Protein AF-A0A3M1LHA4-F1 (afdb_monomer_lite)

Structure (mmCIF, N/CA/C/O backbone):
data_AF-A0A3M1LHA4-F1
#
_entry.id   AF-A0A3M1LHA4-F1
#
loop_
_atom_site.group_PDB
_atom_site.id
_atom_site.type_symbol
_atom_site.label_atom_id
_atom_site.label_alt_id
_atom_site.label_comp_id
_atom_site.label_asym_id
_atom_site.label_entity_id
_atom_site.label_seq_id
_atom_site.pdbx_PDB_ins_code
_atom_site.Cartn_x
_atom_site.Cartn_y
_atom_site.Cartn_z
_atom_site.occupancy
_atom_site.B_iso_or_equiv
_atom_site.auth_seq_id
_atom_site.auth_comp_id
_atom_site.auth_asym_id
_atom_site.auth_atom_id
_atom_site.pdbx_PDB_model_num
ATOM 1 N N . MET A 1 1 ? -67.751 47.158 152.269 1.00 56.16 1 MET A N 1
ATOM 2 C CA . MET A 1 1 ? -68.712 47.183 151.143 1.00 56.16 1 MET A CA 1
ATOM 3 C C . MET A 1 1 ? -68.015 47.153 149.783 1.00 56.16 1 MET A C 1
ATOM 5 O O . MET A 1 1 ? -68.546 46.504 148.892 1.00 56.16 1 MET A O 1
ATOM 9 N N . ASP A 1 2 ? -66.808 47.712 149.634 1.00 57.62 2 ASP A N 1
ATOM 10 C CA . ASP A 1 2 ? -66.081 47.714 148.347 1.00 57.62 2 ASP A CA 1
ATOM 11 C C . ASP A 1 2 ? -65.701 46.324 147.805 1.00 57.62 2 ASP A C 1
ATOM 13 O O . ASP A 1 2 ? -65.811 46.080 146.608 1.00 57.62 2 ASP A O 1
ATOM 17 N N . GLN A 1 3 ? -65.372 45.356 148.671 1.00 56.66 3 GLN A N 1
ATOM 18 C CA . GLN A 1 3 ? -65.077 43.978 148.239 1.00 56.66 3 GLN A CA 1
ATOM 19 C C . GLN A 1 3 ? -66.286 43.224 147.657 1.00 56.66 3 GLN A C 1
ATOM 21 O O . GLN A 1 3 ? -66.106 42.317 146.850 1.00 56.66 3 GLN A O 1
ATOM 26 N N . ALA A 1 4 ? -67.514 43.566 148.063 1.00 58.06 4 ALA A N 1
ATOM 27 C CA . ALA A 1 4 ? -68.718 42.906 147.553 1.00 58.06 4 ALA A CA 1
ATOM 28 C C . ALA A 1 4 ? -69.112 43.444 146.170 1.00 58.06 4 ALA A C 1
ATOM 30 O O . ALA A 1 4 ? -69.568 42.680 145.325 1.00 58.06 4 ALA A O 1
ATOM 31 N N . ARG A 1 5 ? -68.880 44.741 145.931 1.00 59.62 5 ARG A N 1
ATOM 32 C CA . ARG A 1 5 ? -69.126 45.398 144.642 1.00 59.62 5 ARG A CA 1
ATOM 33 C C . ARG A 1 5 ? -68.126 44.942 143.581 1.00 59.62 5 ARG A C 1
ATOM 35 O O . ARG A 1 5 ? -68.549 44.521 142.516 1.00 59.62 5 ARG A O 1
ATOM 42 N N . GLY A 1 6 ? -66.838 44.869 143.934 1.00 63.16 6 GLY A N 1
ATOM 43 C CA . GLY A 1 6 ? -65.803 44.348 143.033 1.00 63.16 6 GLY A CA 1
ATOM 44 C C . GLY A 1 6 ? -66.050 42.901 142.589 1.00 63.16 6 GLY A C 1
ATOM 45 O O . GLY A 1 6 ? -65.871 42.587 141.420 1.00 63.16 6 GLY A O 1
ATOM 46 N N . ARG A 1 7 ? -66.551 42.028 143.480 1.00 61.28 7 ARG A N 1
ATOM 47 C CA . ARG A 1 7 ? -66.943 40.657 143.096 1.00 61.28 7 ARG A CA 1
ATOM 48 C C . ARG A 1 7 ? -68.164 40.614 142.183 1.00 61.28 7 ARG A C 1
ATOM 50 O O . ARG A 1 7 ? -68.259 39.709 141.362 1.00 61.28 7 ARG A O 1
ATOM 57 N N . LEU A 1 8 ? -69.112 41.534 142.359 1.00 63.84 8 LEU A N 1
ATOM 58 C CA . LEU A 1 8 ? -70.305 41.595 141.520 1.00 63.84 8 LEU A CA 1
ATOM 59 C C . LEU A 1 8 ? -69.938 42.059 140.106 1.00 63.84 8 LEU A C 1
ATOM 61 O O . LEU A 1 8 ? -70.362 41.433 139.142 1.00 63.84 8 LEU A O 1
ATOM 65 N N . ASP A 1 9 ? -69.100 43.090 139.995 1.00 68.44 9 ASP A N 1
ATOM 66 C CA . ASP A 1 9 ? -68.628 43.607 138.709 1.00 68.44 9 ASP A CA 1
ATOM 67 C C . ASP A 1 9 ? -67.784 42.554 137.969 1.00 68.44 9 ASP A C 1
ATOM 69 O O . ASP A 1 9 ? -68.021 42.298 136.790 1.00 68.44 9 ASP A O 1
ATOM 73 N N . GLU A 1 10 ? -66.911 41.827 138.678 1.00 70.62 10 GLU A N 1
ATOM 74 C CA . GLU A 1 10 ? -66.144 40.706 138.109 1.00 70.62 10 GLU A CA 1
ATOM 75 C C . GLU A 1 10 ? -67.053 39.546 137.652 1.00 70.62 10 GLU A C 1
ATOM 77 O O . GLU A 1 10 ? -66.785 38.883 136.649 1.00 70.62 10 GLU A O 1
ATOM 82 N N . GLN A 1 11 ? -68.157 39.284 138.364 1.00 72.06 11 GLN A N 1
ATOM 83 C CA . GLN A 1 11 ? -69.140 38.287 137.931 1.00 72.06 11 GLN A CA 1
ATOM 84 C C . GLN A 1 11 ? -69.943 38.743 136.714 1.00 72.06 11 GLN A C 1
ATOM 86 O O . GLN A 1 11 ? -70.236 37.913 135.856 1.00 72.06 11 GLN A O 1
ATOM 91 N N . VAL A 1 12 ? -70.281 40.030 136.616 1.00 71.56 12 VAL A N 1
ATOM 92 C CA . VAL A 1 12 ? -70.982 40.603 135.458 1.00 71.56 12 VAL A CA 1
ATOM 93 C C . VAL A 1 12 ? -70.087 40.584 134.219 1.00 71.56 12 VAL A C 1
ATOM 95 O O . VAL A 1 12 ? -70.560 40.216 133.143 1.00 71.56 12 VAL A O 1
ATOM 98 N N . GLU A 1 13 ? -68.799 40.893 134.366 1.00 76.00 13 GLU A N 1
ATOM 99 C CA . GLU A 1 13 ? -67.816 40.821 133.280 1.00 76.00 13 GLU A CA 1
ATOM 100 C C . GLU A 1 13 ? -67.637 39.377 132.790 1.00 76.00 13 GLU A C 1
ATOM 102 O O . GLU A 1 13 ? -67.801 39.107 131.600 1.00 76.00 13 GLU A O 1
ATOM 107 N N . LYS A 1 14 ? -67.480 38.411 133.709 1.00 74.44 14 LYS A N 1
ATOM 108 C CA . LYS A 1 14 ? -67.454 36.975 133.364 1.00 74.44 14 LYS A CA 1
ATOM 109 C C . LYS A 1 14 ? -68.731 36.514 132.660 1.00 74.44 14 LYS A C 1
ATOM 111 O O . LYS A 1 14 ? -68.664 35.718 131.727 1.00 74.44 14 LYS A O 1
ATOM 116 N N . LEU A 1 15 ? -69.896 37.011 133.076 1.00 69.06 15 LEU A N 1
ATOM 117 C CA . LEU A 1 15 ? -71.177 36.708 132.428 1.00 69.06 15 LEU A CA 1
ATOM 118 C C . LEU A 1 15 ? -71.264 37.294 131.016 1.00 69.06 15 LEU A C 1
ATOM 120 O O . LEU A 1 15 ? -71.810 36.649 130.118 1.00 69.06 15 LEU A O 1
ATOM 124 N N . SER A 1 16 ? -70.723 38.494 130.811 1.00 70.75 16 SER A N 1
ATOM 125 C CA . SER A 1 16 ? -70.631 39.128 129.495 1.00 70.75 16 SER A CA 1
ATOM 126 C C . SER A 1 16 ? -69.710 38.337 128.562 1.00 70.75 16 SER A C 1
ATOM 128 O O . SER A 1 16 ? -70.107 38.014 127.438 1.00 70.75 16 SER A O 1
ATOM 130 N N . ASP A 1 17 ? -68.539 37.925 129.048 1.00 75.75 17 ASP A N 1
ATOM 131 C CA . ASP A 1 17 ? -67.589 37.102 128.293 1.00 75.75 17 ASP A CA 1
ATOM 132 C C . ASP A 1 17 ? -68.166 35.729 127.945 1.00 75.75 17 ASP A C 1
ATOM 134 O O . ASP A 1 17 ? -68.046 35.261 126.809 1.00 75.75 17 ASP A O 1
ATOM 138 N N . TRP A 1 18 ? -68.871 35.091 128.882 1.00 75.06 18 TRP A N 1
ATOM 139 C CA . TRP A 1 18 ? -69.563 33.827 128.622 1.00 75.06 18 TRP A CA 1
ATOM 140 C C . TRP A 1 18 ? -70.682 33.983 127.601 1.00 75.06 18 TRP A C 1
ATOM 142 O O . TRP A 1 18 ? -70.850 33.115 126.746 1.00 75.06 18 TRP A O 1
ATOM 152 N N . LYS A 1 19 ? -71.424 35.093 127.634 1.00 67.62 19 LYS A N 1
ATOM 153 C CA . LYS A 1 19 ? -72.464 35.381 126.640 1.00 67.62 19 LYS A CA 1
ATOM 154 C C . LYS A 1 19 ? -71.866 35.589 125.247 1.00 67.62 19 LYS A C 1
ATOM 156 O O . LYS A 1 19 ? -72.416 35.069 124.278 1.00 67.62 19 LYS A O 1
ATOM 161 N N . SER A 1 20 ? -70.743 36.301 125.153 1.00 70.31 20 SER A N 1
ATOM 162 C CA . SER A 1 20 ? -70.003 36.493 123.899 1.00 70.31 20 SER A CA 1
ATOM 163 C C . SER A 1 20 ? -69.477 35.161 123.350 1.00 70.31 20 SER A C 1
ATOM 165 O O . SER A 1 20 ? -69.732 34.810 122.198 1.00 70.31 20 SER A O 1
ATOM 167 N N . THR A 1 21 ? -68.852 34.355 124.211 1.00 72.75 21 THR A N 1
ATOM 168 C CA . THR A 1 21 ? -68.331 33.024 123.861 1.00 72.75 21 THR A CA 1
ATOM 169 C C . THR A 1 21 ? -69.449 32.087 123.407 1.00 72.75 21 THR A C 1
ATOM 171 O O . THR A 1 21 ? -69.316 31.389 122.404 1.00 72.75 21 THR A O 1
ATOM 174 N N . LEU A 1 22 ? -70.592 32.101 124.098 1.00 59.19 22 LEU A N 1
ATOM 175 C CA . LEU A 1 22 ? -71.752 31.299 123.724 1.00 59.19 22 LEU A CA 1
ATOM 176 C C . LEU A 1 22 ? -72.318 31.727 122.364 1.00 59.19 22 LEU A C 1
ATOM 178 O O . LEU A 1 22 ? -72.659 30.870 121.555 1.00 59.19 22 LEU A O 1
ATOM 182 N N . ALA A 1 23 ? -72.392 33.031 122.084 1.00 62.56 23 ALA A N 1
ATOM 183 C CA . ALA A 1 23 ? -72.843 33.534 120.787 1.00 62.56 23 ALA A CA 1
ATOM 184 C C . ALA A 1 23 ? -71.891 33.127 119.645 1.00 62.56 23 ALA A C 1
ATOM 186 O O . ALA A 1 23 ? -72.355 32.723 118.574 1.00 62.56 23 ALA A O 1
ATOM 187 N N . ALA A 1 24 ? -70.577 33.164 119.886 1.00 68.75 24 ALA A N 1
ATOM 188 C CA . ALA A 1 24 ? -69.572 32.700 118.932 1.00 68.75 24 ALA A CA 1
ATOM 189 C C . ALA A 1 24 ? -69.715 31.194 118.647 1.00 68.75 24 ALA A C 1
ATOM 191 O O . ALA A 1 24 ? -69.836 30.801 117.487 1.00 68.75 24 ALA A O 1
ATOM 192 N N . LEU A 1 25 ? -69.830 30.366 119.691 1.00 66.75 25 LEU A N 1
ATOM 193 C CA . LEU A 1 25 ? -70.013 28.915 119.562 1.00 66.75 25 LEU A CA 1
ATOM 194 C C . LEU A 1 25 ? -71.331 28.539 118.877 1.00 66.75 25 LEU A C 1
ATOM 196 O O . LEU A 1 25 ? -71.381 27.578 118.111 1.00 66.75 25 LEU A O 1
ATOM 200 N N . VAL A 1 26 ? -72.413 29.284 119.128 1.00 62.22 26 VAL A N 1
ATOM 201 C CA . VAL A 1 26 ? -73.688 29.079 118.425 1.00 62.22 26 VAL A CA 1
ATOM 202 C C . VAL A 1 26 ? -73.517 29.359 116.936 1.00 62.22 26 VAL A C 1
ATOM 204 O O . VAL A 1 26 ? -73.949 28.538 116.131 1.00 62.22 26 VAL A O 1
ATOM 207 N N . THR A 1 27 ? -72.843 30.456 116.582 1.00 67.88 27 THR A N 1
ATOM 208 C CA . THR A 1 27 ? -72.590 30.842 115.186 1.00 67.88 27 THR A CA 1
ATOM 209 C C . THR A 1 27 ? -71.730 29.801 114.470 1.00 67.88 27 THR A C 1
ATOM 211 O O . THR A 1 27 ? -72.092 29.347 113.381 1.00 67.88 27 THR A O 1
ATOM 214 N N . GLU A 1 28 ? -70.649 29.350 115.110 1.00 67.75 28 GLU A N 1
ATOM 215 C CA . GLU A 1 28 ? -69.764 28.298 114.604 1.00 67.75 28 GLU A CA 1
ATOM 216 C C . GLU A 1 28 ? -70.512 26.972 114.417 1.00 67.75 28 GLU A C 1
ATOM 218 O O . GLU A 1 28 ? -70.426 26.350 113.359 1.00 67.75 28 GLU A O 1
ATOM 223 N N . LYS A 1 29 ? -71.344 26.579 115.390 1.00 61.31 29 LYS A N 1
ATOM 224 C CA . LYS A 1 29 ? -72.182 25.376 115.294 1.00 61.31 29 LYS A CA 1
ATOM 225 C C . LYS A 1 29 ? -73.153 25.445 114.117 1.00 61.31 29 LYS A C 1
ATOM 227 O O . LYS A 1 29 ? -73.347 24.435 113.442 1.00 61.31 29 LYS A O 1
ATOM 232 N N . THR A 1 30 ? -73.772 26.597 113.856 1.00 59.59 30 THR A N 1
ATOM 233 C CA . THR A 1 30 ? -74.606 26.780 112.654 1.00 59.59 30 THR A CA 1
ATOM 234 C C . THR A 1 30 ? -73.786 26.690 111.371 1.00 59.59 30 THR A C 1
ATOM 236 O O . THR A 1 30 ? -74.196 25.972 110.463 1.00 59.59 30 THR A O 1
ATOM 239 N N . GLY A 1 31 ? -72.604 27.312 111.317 1.00 63.59 31 GLY A N 1
ATOM 240 C CA . GLY A 1 31 ? -71.714 27.232 110.155 1.00 63.59 31 GLY A CA 1
ATOM 241 C C . GLY A 1 31 ? -71.270 25.799 109.843 1.00 63.59 31 GLY A C 1
ATOM 242 O O . GLY A 1 31 ? -71.365 25.356 108.699 1.00 63.59 31 GLY A O 1
ATOM 243 N N . LEU A 1 32 ? -70.876 25.038 110.866 1.00 63.47 32 LEU A N 1
ATOM 244 C CA . LEU A 1 32 ? -70.511 23.624 110.736 1.00 63.47 32 LEU A CA 1
ATOM 245 C C . LEU A 1 32 ? -71.702 22.759 110.308 1.00 63.47 32 LEU A C 1
ATOM 247 O O . LEU A 1 32 ? -71.551 21.856 109.487 1.00 63.47 32 LEU A O 1
ATOM 251 N N . LYS A 1 33 ? -72.905 23.046 110.821 1.00 59.97 33 LYS A N 1
ATOM 252 C CA . LYS A 1 33 ? -74.130 22.339 110.424 1.00 59.97 33 LYS A CA 1
ATOM 253 C C . LYS A 1 33 ? -74.458 22.569 108.947 1.00 59.97 33 LYS A C 1
ATOM 255 O O . LYS A 1 33 ? -74.837 21.622 108.259 1.00 59.97 33 LYS A O 1
ATOM 260 N N . ASP A 1 34 ? -74.274 23.790 108.455 1.00 67.00 34 ASP A N 1
ATOM 261 C CA . ASP A 1 34 ? -74.500 24.127 107.050 1.00 67.00 34 ASP A CA 1
ATOM 262 C C . ASP A 1 34 ? -73.439 23.505 106.132 1.00 67.00 34 ASP A C 1
ATOM 264 O O . ASP A 1 34 ? -73.780 22.998 105.061 1.00 67.00 34 ASP A O 1
ATOM 268 N N . GLN A 1 35 ? -72.170 23.475 106.553 1.00 70.19 35 GLN A N 1
ATOM 269 C CA . GLN A 1 35 ? -71.096 22.782 105.828 1.00 70.19 35 GLN A CA 1
ATOM 270 C C . GLN A 1 35 ? -71.351 21.273 105.745 1.00 70.19 35 GLN A C 1
ATOM 272 O O . GLN A 1 35 ? -71.262 20.694 104.662 1.00 70.19 35 GLN A O 1
ATOM 277 N N . LEU A 1 36 ? -71.752 20.647 106.855 1.00 60.34 36 LEU A N 1
ATOM 278 C CA . LEU A 1 36 ? -72.098 19.227 106.888 1.00 60.34 36 LEU A CA 1
ATOM 279 C C . LEU A 1 36 ? -73.303 18.921 105.989 1.00 60.34 36 LEU A C 1
ATOM 281 O O . LEU A 1 36 ? -73.290 17.944 105.246 1.00 60.34 36 LEU A O 1
ATOM 285 N N . ALA A 1 37 ? -74.329 19.776 105.999 1.00 64.88 37 ALA A N 1
ATOM 286 C CA . ALA A 1 37 ? -75.494 19.613 105.134 1.00 64.88 37 ALA A CA 1
ATOM 287 C C . ALA A 1 37 ? -75.148 19.733 103.639 1.00 64.88 37 ALA A C 1
ATOM 289 O O . ALA A 1 37 ? -75.768 19.049 102.826 1.00 64.88 37 ALA A O 1
ATOM 290 N N . ARG A 1 38 ? -74.169 20.570 103.264 1.00 70.94 38 ARG A N 1
ATOM 291 C CA . ARG A 1 38 ? -73.667 20.651 101.880 1.00 70.94 38 ARG A CA 1
ATOM 292 C C . ARG A 1 38 ? -72.887 19.400 101.489 1.00 70.94 38 ARG A C 1
ATOM 294 O O . ARG A 1 38 ? -73.240 18.786 100.489 1.00 70.94 38 ARG A O 1
ATOM 301 N N . ALA A 1 39 ? -71.938 18.962 102.315 1.00 62.16 39 ALA A N 1
ATOM 302 C CA . ALA A 1 39 ? -71.167 17.743 102.058 1.00 62.16 39 ALA A CA 1
ATOM 303 C C . ALA A 1 39 ? -72.071 16.502 101.909 1.00 62.16 39 ALA A C 1
ATOM 305 O O . ALA A 1 39 ? -71.878 15.687 101.009 1.00 62.16 39 ALA A O 1
ATOM 306 N N . ILE A 1 40 ? -73.124 16.394 102.732 1.00 64.56 40 ILE A N 1
ATOM 307 C CA . ILE A 1 40 ? -74.116 15.310 102.631 1.00 64.56 40 ILE A CA 1
ATOM 308 C C . ILE A 1 40 ? -74.901 15.366 101.310 1.00 64.56 40 ILE A C 1
ATOM 310 O O . ILE A 1 40 ? -75.233 14.319 100.759 1.00 64.56 40 ILE A O 1
ATOM 314 N N . ARG A 1 41 ? -75.194 16.559 100.775 1.00 71.00 41 ARG A N 1
ATOM 315 C CA . ARG A 1 41 ? -75.885 16.706 99.479 1.00 71.00 41 ARG A CA 1
ATOM 316 C C . ARG A 1 41 ? -74.992 16.388 98.281 1.00 71.00 41 ARG A C 1
ATOM 318 O O . ARG A 1 41 ? -75.524 16.034 97.235 1.00 71.00 41 ARG A O 1
ATOM 325 N N . GLU A 1 42 ? -73.676 16.519 98.415 1.00 75.69 42 GLU A N 1
ATOM 326 C CA . GLU A 1 42 ? -72.710 16.291 97.329 1.00 75.69 42 GLU A CA 1
ATOM 327 C C . GLU A 1 42 ? -72.281 14.818 97.197 1.00 75.69 42 GLU A C 1
ATOM 329 O O . GLU A 1 42 ? -71.936 14.376 96.100 1.00 75.69 42 GLU A O 1
ATOM 334 N N . LEU A 1 43 ? -72.372 14.033 98.278 1.00 68.31 43 LEU A N 1
ATOM 335 C CA . LEU A 1 43 ? -72.029 12.602 98.303 1.00 68.31 43 LEU A CA 1
ATOM 336 C C . LEU A 1 43 ? -72.707 11.751 97.206 1.00 68.31 43 LEU A C 1
ATOM 338 O O . LEU A 1 43 ? -71.998 10.984 96.553 1.00 68.31 43 LEU A O 1
ATOM 342 N N . PRO A 1 44 ? -74.023 11.877 96.932 1.00 75.56 44 PRO A N 1
ATOM 343 C CA . PRO A 1 44 ? -74.685 11.078 95.894 1.00 75.56 44 PRO A CA 1
ATOM 344 C C . PRO A 1 44 ? -74.156 11.360 94.480 1.00 75.56 44 PRO A C 1
ATOM 346 O O . PRO A 1 44 ? -74.056 10.456 93.647 1.00 75.56 44 PRO A O 1
ATOM 349 N N . THR A 1 45 ? -73.786 12.613 94.202 1.00 75.75 45 THR A N 1
ATOM 350 C CA . THR A 1 45 ? -73.206 13.015 92.914 1.00 75.75 45 THR A CA 1
ATOM 351 C C . THR A 1 45 ? -71.827 12.391 92.732 1.00 75.75 45 THR A C 1
ATOM 353 O O . THR A 1 45 ? -71.520 11.866 91.664 1.00 75.75 45 THR A O 1
ATOM 356 N N . LEU A 1 46 ? -71.019 12.389 93.794 1.00 71.38 46 LEU A N 1
ATOM 357 C CA . LEU A 1 46 ? -69.679 11.806 93.799 1.00 71.38 46 LEU A CA 1
ATOM 358 C C . LEU A 1 46 ? -69.729 10.279 93.650 1.00 71.38 46 LEU A C 1
ATOM 360 O O . LEU A 1 46 ? -68.988 9.707 92.857 1.00 71.38 46 LEU A O 1
ATOM 364 N N . GLU A 1 47 ? -70.669 9.620 94.333 1.00 73.38 47 GLU A N 1
ATOM 365 C CA . GLU A 1 47 ? -70.917 8.183 94.175 1.00 73.38 47 GLU A CA 1
ATOM 366 C C . GLU A 1 47 ? -71.315 7.834 92.732 1.00 73.38 47 GLU A C 1
ATOM 368 O O . GLU A 1 47 ? -70.837 6.846 92.171 1.00 73.38 47 GLU A O 1
ATOM 373 N N . THR A 1 48 ? -72.145 8.673 92.105 1.00 79.00 48 THR A N 1
ATOM 374 C CA . THR A 1 48 ? -72.542 8.500 90.701 1.00 79.00 48 THR A CA 1
ATOM 375 C C . THR A 1 48 ? -71.341 8.643 89.768 1.00 79.00 48 THR A C 1
ATOM 377 O O . THR A 1 48 ? -71.138 7.788 88.913 1.00 79.00 48 THR A O 1
ATOM 380 N N . GLN A 1 49 ? -70.499 9.662 89.965 1.00 74.12 49 GLN A N 1
ATOM 381 C CA . GLN A 1 49 ? -69.289 9.874 89.162 1.00 74.12 49 GLN A CA 1
ATOM 382 C C . GLN A 1 49 ? -68.292 8.714 89.278 1.00 74.12 49 GLN A C 1
ATOM 384 O O . GLN A 1 49 ? -67.724 8.295 88.271 1.00 74.12 49 GLN A O 1
ATOM 389 N N . VAL A 1 50 ? -68.106 8.162 90.481 1.00 73.50 50 VAL A N 1
ATOM 390 C CA . VAL A 1 50 ? -67.225 7.004 90.700 1.00 73.50 50 VAL A CA 1
ATOM 391 C C . VAL A 1 50 ? -67.770 5.762 89.995 1.00 73.50 50 VAL A C 1
ATOM 393 O O . VAL A 1 50 ? -67.010 5.067 89.322 1.00 73.50 50 VAL A O 1
ATOM 396 N N . LYS A 1 51 ? -69.080 5.496 90.086 1.00 77.62 51 LYS A N 1
ATOM 397 C CA . LYS A 1 51 ? -69.706 4.375 89.361 1.00 77.62 51 LYS A CA 1
ATOM 398 C C . LYS A 1 51 ? -69.560 4.531 87.847 1.00 77.62 51 LYS A C 1
ATOM 400 O O . LYS A 1 51 ? -69.237 3.559 87.169 1.00 77.62 51 LYS A O 1
ATOM 405 N N . ASP A 1 52 ? -69.738 5.744 87.330 1.00 77.50 52 ASP A N 1
ATOM 406 C CA . ASP A 1 52 ? -69.593 6.037 85.902 1.00 77.50 52 ASP A CA 1
ATOM 407 C C . ASP A 1 52 ? -68.148 5.832 85.419 1.00 77.50 52 ASP A C 1
ATOM 409 O O . ASP A 1 52 ? -67.921 5.243 84.362 1.00 77.50 52 ASP A O 1
ATOM 413 N N . PHE A 1 53 ? -67.159 6.250 86.217 1.00 76.69 53 PHE A N 1
ATOM 414 C CA . PHE A 1 53 ? -65.741 6.026 85.930 1.00 76.69 53 PHE A CA 1
ATOM 415 C C . PHE A 1 53 ? -65.386 4.534 85.894 1.00 76.69 53 PHE A C 1
ATOM 417 O O . PHE A 1 53 ? -64.772 4.076 84.931 1.00 76.69 53 PHE A O 1
ATOM 424 N N . VAL A 1 54 ? -65.809 3.763 86.902 1.00 74.19 54 VAL A N 1
ATOM 425 C CA . VAL A 1 54 ? -65.545 2.315 86.971 1.00 74.19 54 VAL A CA 1
ATOM 426 C C . VAL A 1 54 ? -66.177 1.587 85.786 1.00 74.19 54 VAL A C 1
ATOM 428 O O . VAL A 1 54 ? -65.527 0.743 85.174 1.00 74.19 54 VAL A O 1
ATOM 431 N N . ASN A 1 55 ? -67.404 1.947 85.406 1.00 76.81 55 ASN A N 1
ATOM 432 C CA . ASN A 1 55 ? -68.069 1.344 84.252 1.00 76.81 55 ASN A CA 1
ATOM 433 C C . ASN A 1 55 ? -67.338 1.647 82.937 1.00 76.81 55 ASN A C 1
ATOM 435 O O . ASN A 1 55 ? -67.158 0.743 82.127 1.00 76.81 55 ASN A O 1
ATOM 439 N N . ARG A 1 56 ? -66.868 2.886 82.728 1.00 72.94 56 ARG A N 1
ATOM 440 C CA . ARG A 1 56 ? -66.081 3.238 81.531 1.00 72.94 56 ARG A CA 1
ATOM 441 C C . ARG A 1 56 ? -64.732 2.529 81.493 1.00 72.94 56 ARG A C 1
ATOM 443 O O . ARG A 1 56 ? -64.311 2.119 80.419 1.00 72.94 56 ARG A O 1
ATOM 450 N N . TYR A 1 57 ? -64.074 2.374 82.640 1.00 72.44 57 TYR A N 1
ATOM 451 C CA . TYR A 1 57 ? -62.815 1.638 82.735 1.00 72.44 57 TYR A CA 1
ATOM 452 C C . TYR A 1 57 ? -63.000 0.155 82.387 1.00 72.44 57 TYR A C 1
ATOM 454 O O . TYR A 1 57 ? -62.240 -0.378 81.589 1.00 72.44 57 TYR A O 1
ATOM 462 N N . LEU A 1 58 ? -64.046 -0.488 82.915 1.00 72.38 58 LEU A N 1
ATOM 463 C CA . LEU A 1 58 ? -64.357 -1.890 82.612 1.00 72.38 58 LEU A CA 1
ATOM 464 C C . LEU A 1 58 ? -64.779 -2.106 81.152 1.00 72.38 58 LEU A C 1
ATOM 466 O O . LEU A 1 58 ? -64.481 -3.152 80.582 1.00 72.38 58 LEU A O 1
ATOM 470 N N . GLU A 1 59 ? -65.470 -1.138 80.547 1.00 70.06 59 GLU A N 1
ATOM 471 C CA . GLU A 1 59 ? -65.821 -1.197 79.125 1.00 70.06 59 GLU A CA 1
ATOM 472 C C . GLU A 1 59 ? -64.587 -1.003 78.235 1.00 70.06 59 GLU A C 1
ATOM 474 O O . GLU A 1 59 ? -64.421 -1.723 77.256 1.00 70.06 59 GLU A O 1
ATOM 479 N N . PHE A 1 60 ? -63.686 -0.087 78.604 1.00 65.75 60 PHE A N 1
ATOM 480 C CA . PHE A 1 60 ? -62.406 0.096 77.922 1.00 65.75 60 PHE A CA 1
ATOM 481 C C . PHE A 1 60 ? -61.551 -1.175 77.987 1.00 65.75 60 PHE A C 1
ATOM 483 O O . PHE A 1 60 ? -61.109 -1.642 76.946 1.00 65.75 60 PHE A O 1
ATOM 490 N N . ASP A 1 61 ? -61.416 -1.782 79.169 1.00 64.25 61 ASP A N 1
ATOM 491 C CA . ASP A 1 61 ? -60.665 -3.028 79.389 1.00 64.25 61 ASP A CA 1
ATOM 492 C C . ASP A 1 61 ? -61.259 -4.218 78.609 1.00 64.25 61 ASP A C 1
ATOM 494 O O . ASP A 1 61 ? -60.532 -5.058 78.086 1.00 64.25 61 ASP A O 1
ATOM 498 N N . ARG A 1 62 ? -62.590 -4.263 78.446 1.00 64.69 62 ARG A N 1
ATOM 499 C CA . ARG A 1 62 ? -63.270 -5.265 77.605 1.00 64.69 62 ARG A CA 1
ATOM 500 C C . ARG A 1 62 ? -63.079 -5.057 76.105 1.00 64.69 62 ARG A C 1
ATOM 502 O O . ARG A 1 62 ? -63.148 -6.035 75.364 1.00 64.69 62 ARG A O 1
ATOM 509 N N . GLN A 1 63 ? -62.943 -3.811 75.656 1.00 58.09 63 GLN A N 1
ATOM 510 C CA . GLN A 1 63 ? -62.859 -3.465 74.233 1.00 58.09 63 GLN A CA 1
ATOM 511 C C . GLN A 1 63 ? -61.420 -3.375 73.720 1.00 58.09 63 GLN A C 1
ATOM 513 O O . GLN A 1 63 ? -61.189 -3.541 72.522 1.00 58.09 63 GLN A O 1
ATOM 518 N N . SER A 1 64 ? -60.449 -3.115 74.594 1.00 53.75 64 SER A N 1
ATOM 519 C CA . SER A 1 64 ? -59.039 -3.109 74.231 1.00 53.75 64 SER A CA 1
ATOM 520 C C . SER A 1 64 ? -58.500 -4.537 74.189 1.00 53.75 64 SER A C 1
ATOM 522 O O . SER A 1 64 ? -58.114 -5.095 75.213 1.00 53.75 64 SER A O 1
ATOM 524 N N . ASP A 1 65 ? -58.403 -5.103 72.988 1.00 53.41 65 ASP A N 1
ATOM 525 C CA . ASP A 1 65 ? -57.591 -6.290 72.691 1.00 53.41 65 ASP A CA 1
ATOM 526 C C . ASP A 1 65 ? -56.094 -5.902 72.693 1.00 53.41 65 ASP A C 1
ATOM 528 O O . ASP A 1 65 ? -55.374 -6.032 71.704 1.00 53.41 65 ASP A O 1
ATOM 532 N N . CYS A 1 66 ? -55.641 -5.276 73.785 1.00 55.47 66 CYS A N 1
ATOM 533 C CA . CYS A 1 66 ? -54.260 -4.843 73.958 1.00 55.47 66 CYS A CA 1
ATOM 534 C C . CYS A 1 66 ? -53.394 -6.091 74.174 1.00 55.47 66 CYS A C 1
ATOM 536 O O . CYS A 1 66 ? -53.562 -6.767 75.195 1.00 55.47 66 CYS A O 1
ATOM 538 N N . PRO A 1 67 ? -52.449 -6.405 73.264 1.00 57.03 67 PRO A N 1
ATOM 539 C CA . PRO A 1 67 ? -51.513 -7.492 73.491 1.00 57.03 67 PRO A CA 1
ATOM 540 C C . PRO A 1 67 ? -50.735 -7.213 74.778 1.00 57.03 67 PRO A C 1
ATOM 542 O O . PRO A 1 67 ? -50.373 -6.071 75.066 1.00 57.03 67 PRO A O 1
ATOM 545 N N . THR A 1 68 ? -50.469 -8.254 75.561 1.00 60.00 68 THR A N 1
ATOM 546 C CA . THR A 1 68 ? -49.631 -8.132 76.758 1.00 60.00 68 THR A CA 1
ATOM 547 C C . THR A 1 68 ? -48.231 -7.627 76.389 1.00 60.00 68 THR A C 1
ATOM 549 O O . THR A 1 68 ? -47.755 -7.848 75.277 1.00 60.00 68 THR A O 1
ATOM 552 N N . ASP A 1 69 ? -47.543 -6.979 77.331 1.00 64.12 69 ASP A N 1
ATOM 553 C CA . ASP A 1 69 ? -46.192 -6.410 77.152 1.00 64.12 69 ASP A CA 1
ATOM 554 C C . ASP A 1 69 ? -45.175 -7.429 76.573 1.00 64.12 69 ASP A C 1
ATOM 556 O O . ASP A 1 69 ? -44.329 -7.108 75.736 1.00 64.12 69 ASP A O 1
ATOM 560 N N . ASN A 1 70 ? -45.349 -8.713 76.912 1.00 63.78 70 ASN A N 1
ATOM 561 C CA . ASN A 1 70 ? -44.593 -9.828 76.330 1.00 63.78 70 ASN A CA 1
ATOM 562 C C . ASN A 1 70 ? -44.893 -10.069 74.841 1.00 63.78 70 ASN A C 1
ATOM 564 O O . ASN A 1 70 ? -43.989 -10.399 74.078 1.00 63.78 70 ASN A O 1
ATOM 568 N N . SER A 1 71 ? -46.147 -9.923 74.406 1.00 67.38 71 SER A N 1
ATOM 569 C CA . SER A 1 71 ? -46.525 -10.090 72.999 1.00 67.38 71 SER A CA 1
ATOM 570 C C . SER A 1 71 ? -45.952 -8.976 72.127 1.00 67.38 71 SER A C 1
ATOM 572 O O . SER A 1 71 ? -45.543 -9.242 71.001 1.00 67.38 71 SER A O 1
ATOM 574 N N . LEU A 1 72 ? -45.903 -7.744 72.642 1.00 67.88 72 LEU A N 1
ATOM 575 C CA . LEU A 1 72 ? -45.254 -6.618 71.967 1.00 67.88 72 LEU A CA 1
ATOM 576 C C . LEU A 1 72 ? -43.734 -6.810 71.897 1.00 67.88 72 LEU A C 1
ATOM 578 O O . LEU A 1 72 ? -43.147 -6.591 70.841 1.00 67.88 72 LEU A O 1
ATOM 582 N N . SER A 1 73 ? -43.112 -7.286 72.979 1.00 73.62 73 SER A N 1
ATOM 583 C C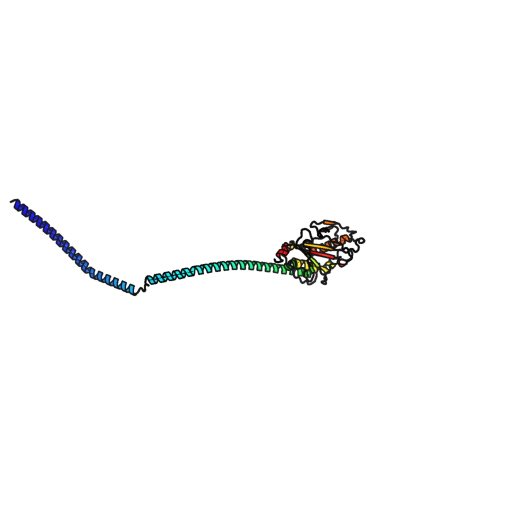A . SER A 1 73 ? -41.670 -7.573 73.010 1.00 73.62 73 SER A CA 1
ATOM 584 C C . SER A 1 73 ? -41.265 -8.638 71.987 1.00 73.62 73 SER A C 1
ATOM 586 O O . SER A 1 73 ? -40.338 -8.412 71.213 1.00 73.62 73 SER A O 1
ATOM 588 N N . ASN A 1 74 ? -42.014 -9.743 71.901 1.00 77.75 74 ASN A N 1
ATOM 589 C CA . ASN A 1 74 ? -41.761 -10.795 70.910 1.00 77.75 74 ASN A CA 1
ATOM 590 C C . ASN A 1 74 ? -41.925 -10.290 69.467 1.00 77.75 74 ASN A C 1
ATOM 592 O O . ASN A 1 74 ? -41.186 -10.705 68.577 1.00 77.75 74 ASN A O 1
ATOM 596 N N . LEU A 1 75 ? -42.885 -9.390 69.224 1.00 76.38 75 LEU A N 1
ATOM 597 C CA . LEU A 1 75 ? -43.106 -8.806 67.900 1.00 76.38 75 LEU A CA 1
ATOM 598 C C . LEU A 1 75 ? -41.953 -7.873 67.495 1.00 76.38 75 LEU A C 1
ATOM 600 O O . LEU A 1 75 ? -41.505 -7.904 66.353 1.00 76.38 75 LEU A O 1
ATOM 604 N N . ILE A 1 76 ? -41.447 -7.073 68.439 1.00 76.06 76 ILE A N 1
ATOM 605 C CA . ILE A 1 76 ? -40.288 -6.191 68.232 1.00 76.06 76 ILE A CA 1
ATOM 606 C C . ILE A 1 76 ? -39.016 -7.007 67.972 1.00 76.06 76 ILE A C 1
ATOM 608 O O . ILE A 1 76 ? -38.218 -6.634 67.114 1.00 76.06 76 ILE A O 1
ATOM 612 N N . GLU A 1 77 ? -38.820 -8.111 68.692 1.00 81.31 77 GLU A N 1
ATOM 613 C CA . GLU A 1 77 ? -37.667 -8.998 68.502 1.00 81.31 77 GLU A CA 1
ATOM 614 C C . GLU A 1 77 ? -37.723 -9.723 67.149 1.00 81.31 77 GLU A C 1
ATOM 616 O O . GLU A 1 77 ? -36.719 -9.769 66.441 1.00 81.31 77 GLU A O 1
ATOM 621 N N . GLY A 1 78 ? -38.909 -10.184 66.731 1.00 81.25 78 GLY A N 1
ATOM 622 C CA . GLY A 1 78 ? -39.128 -10.735 65.389 1.00 81.25 78 GLY A CA 1
ATOM 623 C C . GLY A 1 78 ? -38.800 -9.731 64.281 1.00 81.25 78 GLY A C 1
ATOM 624 O O . GLY A 1 78 ? -38.004 -10.030 63.398 1.00 81.25 78 GLY A O 1
ATOM 625 N N . LEU A 1 79 ? -39.316 -8.501 64.389 1.00 77.56 79 LEU A N 1
ATOM 626 C CA . LEU A 1 79 ? -39.034 -7.429 63.426 1.00 77.56 79 LEU A CA 1
ATOM 627 C C . LEU A 1 79 ? -37.550 -7.041 63.373 1.00 77.56 79 LEU A C 1
ATOM 629 O O . LEU A 1 79 ? -37.055 -6.662 62.315 1.00 77.56 79 LEU A O 1
ATOM 633 N N . LYS A 1 80 ? -36.829 -7.123 64.498 1.00 79.31 80 LYS A N 1
ATOM 634 C CA . LYS A 1 80 ? -35.379 -6.893 64.530 1.00 79.31 80 LYS A CA 1
ATOM 635 C C . LYS A 1 80 ? -34.612 -7.959 63.758 1.00 79.31 80 LYS A C 1
ATOM 637 O O . LYS A 1 80 ? -33.737 -7.596 62.980 1.00 79.31 80 LYS A O 1
ATOM 642 N N . ASN A 1 81 ? -34.953 -9.230 63.956 1.00 81.69 81 ASN A N 1
ATOM 643 C CA . ASN A 1 81 ? -34.319 -10.330 63.231 1.00 81.69 81 ASN A CA 1
ATOM 644 C C . ASN A 1 81 ? -34.608 -10.247 61.727 1.00 81.69 81 ASN A C 1
ATOM 646 O O . ASN A 1 81 ? -33.704 -10.446 60.921 1.00 81.69 81 ASN A O 1
ATOM 650 N N . ASP A 1 82 ? -35.839 -9.903 61.341 1.00 79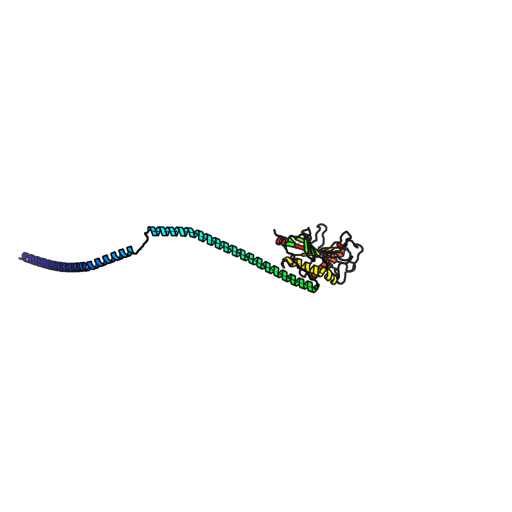.56 82 ASP A N 1
ATOM 651 C CA . ASP A 1 82 ? -36.192 -9.703 59.932 1.00 79.56 82 ASP A CA 1
ATOM 652 C C . ASP A 1 82 ? -35.381 -8.552 59.311 1.00 79.56 82 ASP A C 1
ATOM 654 O O . ASP A 1 82 ? -34.868 -8.681 58.201 1.00 79.56 82 ASP A O 1
ATOM 658 N N . LEU A 1 83 ? -35.198 -7.446 60.043 1.00 74.31 83 LEU A N 1
ATOM 659 C CA . LEU A 1 83 ? -34.378 -6.317 59.595 1.00 74.31 83 LEU A CA 1
ATOM 660 C C . LEU A 1 83 ? -32.888 -6.686 59.468 1.00 74.31 83 LEU A C 1
ATOM 662 O O . LEU A 1 83 ? -32.245 -6.280 58.503 1.00 74.31 83 LEU A O 1
ATOM 666 N N . GLU A 1 84 ? -32.341 -7.454 60.416 1.00 78.56 84 GLU A N 1
ATOM 667 C CA . GLU A 1 84 ? -30.950 -7.934 60.370 1.00 78.56 84 GLU A CA 1
ATOM 668 C C . GLU A 1 84 ? -30.688 -8.861 59.178 1.00 78.56 84 GLU A C 1
ATOM 670 O O . GLU A 1 84 ? -29.601 -8.811 58.610 1.00 78.56 84 GLU A O 1
ATOM 675 N N . ASN A 1 85 ? -31.679 -9.656 58.764 1.00 79.31 85 ASN A N 1
ATOM 676 C CA . ASN A 1 85 ? -31.561 -10.534 57.597 1.00 79.31 85 ASN A CA 1
ATOM 677 C C . ASN A 1 85 ? -31.715 -9.785 56.260 1.00 79.31 85 ASN A C 1
ATOM 679 O O . ASN A 1 85 ? -31.078 -10.162 55.283 1.00 79.31 85 ASN A O 1
ATOM 683 N N . LEU A 1 86 ? -32.522 -8.720 56.207 1.00 76.19 86 LEU A N 1
ATOM 684 C CA . LEU A 1 86 ? -32.766 -7.948 54.977 1.00 76.19 86 LEU A CA 1
ATOM 685 C C . LEU A 1 86 ? -31.636 -6.970 54.622 1.00 76.19 86 LEU A C 1
ATOM 687 O O . LEU A 1 86 ? -31.464 -6.630 53.454 1.00 76.19 86 LEU A O 1
ATOM 691 N N . LEU A 1 87 ? -30.879 -6.494 55.613 1.00 74.62 87 LEU A N 1
ATOM 692 C CA . LEU A 1 87 ? -29.747 -5.585 55.397 1.00 74.62 87 LEU A CA 1
ATOM 693 C C . LEU A 1 87 ? -28.657 -6.155 54.464 1.00 74.62 87 LEU A C 1
ATOM 695 O O . LEU A 1 87 ? -28.304 -5.456 53.515 1.00 74.62 87 LEU A O 1
ATOM 699 N N . PRO A 1 88 ? -28.140 -7.382 54.669 1.00 78.69 88 PRO A N 1
ATOM 700 C CA . PRO A 1 88 ? -27.144 -7.959 53.767 1.00 78.69 88 PRO A CA 1
ATOM 701 C C . PRO A 1 88 ? -27.709 -8.263 52.374 1.00 78.69 88 PRO A C 1
ATOM 703 O O . PRO A 1 88 ? -27.009 -8.053 51.392 1.00 78.69 88 PRO A O 1
ATOM 706 N N . GLU A 1 89 ? -28.980 -8.669 52.257 1.00 76.75 89 GLU A N 1
ATOM 707 C CA . GLU A 1 89 ? -29.619 -8.851 50.943 1.00 76.75 89 GLU A CA 1
ATOM 708 C C . GLU A 1 89 ? -29.673 -7.531 50.157 1.00 76.75 89 GLU A C 1
ATOM 710 O O . GLU A 1 89 ? -29.403 -7.511 48.958 1.00 76.75 89 GLU A O 1
ATOM 715 N N . ALA A 1 90 ? -29.983 -6.413 50.823 1.00 67.19 90 ALA A N 1
ATOM 716 C CA . ALA A 1 90 ? -29.981 -5.094 50.192 1.00 67.19 90 ALA A CA 1
ATOM 717 C C . ALA A 1 90 ? -28.574 -4.662 49.737 1.00 67.19 90 ALA A C 1
ATOM 719 O O . ALA A 1 90 ? -28.437 -4.098 48.653 1.00 67.19 90 ALA A O 1
ATOM 720 N N . GLU A 1 91 ? -27.539 -4.959 50.529 1.00 76.81 91 GLU A N 1
ATOM 721 C CA . GLU A 1 91 ? -26.139 -4.690 50.172 1.00 76.81 91 GLU A CA 1
ATOM 722 C C . GLU A 1 91 ? -25.684 -5.540 48.971 1.00 76.81 91 GLU A C 1
ATOM 724 O O . GLU A 1 91 ? -25.041 -5.028 48.052 1.00 76.81 91 GLU A O 1
ATOM 729 N N . ASP A 1 92 ? -26.078 -6.814 48.915 1.00 79.88 92 ASP A N 1
ATOM 730 C CA . ASP A 1 92 ? -25.819 -7.691 47.767 1.00 79.88 92 ASP A CA 1
ATOM 731 C C . ASP A 1 92 ? -26.506 -7.174 46.490 1.00 79.88 92 ASP A C 1
ATOM 733 O O . ASP A 1 92 ? -25.875 -7.117 45.431 1.00 79.88 92 ASP A O 1
ATOM 737 N N . PHE A 1 93 ? -27.759 -6.710 46.583 1.00 77.19 93 PHE A N 1
ATOM 738 C CA . PHE A 1 93 ? -28.464 -6.102 45.447 1.00 77.19 93 PHE A CA 1
ATOM 739 C C . PHE A 1 93 ? -27.804 -4.810 44.952 1.00 77.19 93 PHE A C 1
ATOM 741 O O . PHE A 1 93 ? -27.734 -4.592 43.741 1.00 77.19 93 PHE A O 1
ATOM 748 N N . GLU A 1 94 ? -27.312 -3.951 45.849 1.00 78.50 94 GLU A N 1
ATOM 749 C CA . GLU A 1 94 ? -26.574 -2.742 45.460 1.00 78.50 94 GLU A CA 1
ATOM 750 C C . GLU A 1 94 ? -25.270 -3.091 44.728 1.00 78.50 94 GLU A C 1
ATOM 752 O O . GLU A 1 94 ? -24.953 -2.483 43.702 1.00 78.50 94 GLU A O 1
ATOM 757 N N . ASN A 1 95 ? -24.551 -4.116 45.193 1.00 82.00 95 ASN A N 1
ATOM 758 C CA . ASN A 1 95 ? -23.332 -4.598 44.543 1.00 82.00 95 ASN A CA 1
ATOM 759 C C . ASN A 1 95 ? -23.608 -5.200 43.154 1.00 82.00 95 ASN A C 1
ATOM 761 O O . ASN A 1 95 ? -22.872 -4.924 42.202 1.00 82.00 95 ASN A O 1
ATOM 765 N N . GLU A 1 96 ? -24.669 -6.000 43.009 1.00 84.75 96 GLU A N 1
ATOM 766 C CA . GLU A 1 96 ? -25.089 -6.542 41.711 1.00 84.75 96 GLU A CA 1
ATOM 767 C C . GLU A 1 96 ? -25.518 -5.438 40.739 1.00 84.75 96 GLU A C 1
ATOM 769 O O . GLU A 1 96 ? -25.140 -5.475 39.566 1.00 84.75 96 GLU A O 1
ATOM 774 N N . ALA A 1 97 ? -26.250 -4.428 41.220 1.00 78.19 97 ALA A N 1
ATOM 775 C CA . ALA A 1 97 ? -26.650 -3.279 40.413 1.00 78.19 97 ALA A CA 1
ATOM 776 C C . ALA A 1 97 ? -25.434 -2.474 39.929 1.00 78.19 97 ALA A C 1
ATOM 778 O O . ALA A 1 97 ? -25.346 -2.160 38.742 1.00 78.19 97 ALA A O 1
ATOM 779 N N . ALA A 1 98 ? -24.461 -2.209 40.808 1.00 83.19 98 ALA A N 1
ATOM 780 C CA . ALA A 1 98 ? -23.239 -1.493 40.440 1.00 83.19 98 ALA A CA 1
ATOM 781 C C . ALA A 1 98 ? -22.413 -2.266 39.399 1.00 83.19 98 ALA A C 1
ATOM 783 O O . ALA A 1 98 ? -21.879 -1.681 38.455 1.00 83.19 98 ALA A O 1
ATOM 784 N N . LYS A 1 99 ? -22.344 -3.596 39.532 1.00 87.62 99 LYS A N 1
ATOM 785 C CA . LYS A 1 99 ? -21.681 -4.457 38.548 1.00 87.62 99 LYS A CA 1
ATOM 786 C C . LYS A 1 99 ? -22.401 -4.438 37.198 1.00 87.62 99 LYS A C 1
ATOM 788 O O . LYS A 1 99 ? -21.749 -4.299 36.170 1.00 87.62 99 LYS A O 1
ATOM 793 N N . ALA A 1 100 ? -23.730 -4.525 37.193 1.00 79.44 100 ALA A N 1
ATOM 794 C CA . ALA A 1 100 ? -24.515 -4.454 35.964 1.00 79.44 100 ALA A CA 1
ATOM 795 C C . ALA A 1 100 ? -24.351 -3.101 35.249 1.00 79.44 100 ALA A C 1
ATOM 797 O O . ALA A 1 100 ? -24.253 -3.067 34.024 1.00 79.44 100 ALA A O 1
ATOM 798 N N . GLU A 1 101 ? -24.273 -1.989 35.987 1.00 81.56 101 GLU A N 1
ATOM 799 C CA . GLU A 1 101 ? -23.970 -0.673 35.407 1.00 81.56 101 GLU A CA 1
ATOM 800 C C . GLU A 1 101 ? -22.583 -0.634 34.754 1.00 81.56 101 GLU A C 1
ATOM 802 O O . GLU A 1 101 ? -22.430 -0.078 33.664 1.00 81.56 101 GLU A O 1
ATOM 807 N N . GLN A 1 102 ? -21.581 -1.247 35.388 1.00 84.75 102 GLN A N 1
ATOM 808 C CA . GLN A 1 102 ? -20.235 -1.344 34.829 1.00 84.75 102 GLN A CA 1
ATOM 809 C C . GLN A 1 102 ? -20.213 -2.188 33.544 1.00 84.75 102 GLN A C 1
ATOM 811 O O . GLN A 1 102 ? -19.654 -1.747 32.537 1.00 84.75 102 GLN A O 1
ATOM 816 N N . ASP A 1 103 ? -20.883 -3.343 33.544 1.00 82.94 103 ASP A N 1
ATOM 817 C CA . ASP A 1 103 ? -20.996 -4.220 32.371 1.00 82.94 103 ASP A CA 1
ATOM 818 C C . ASP A 1 103 ? -21.704 -3.500 31.203 1.00 82.94 103 ASP A C 1
ATOM 820 O O . ASP A 1 103 ? -21.299 -3.622 30.044 1.00 82.94 103 ASP A O 1
ATOM 824 N N . VAL A 1 104 ? -22.737 -2.694 31.492 1.00 79.19 104 VAL A N 1
ATOM 825 C CA . VAL A 1 104 ? -23.428 -1.868 30.484 1.00 79.19 104 VAL A CA 1
ATOM 826 C C . VAL A 1 104 ? -22.486 -0.827 29.875 1.00 79.19 104 VAL A C 1
ATOM 828 O O . VAL A 1 104 ? -22.486 -0.660 28.656 1.00 79.19 104 VAL A O 1
ATOM 831 N N . GLN A 1 105 ? -21.655 -0.153 30.675 1.00 82.19 105 GLN A N 1
ATOM 832 C CA . GLN A 1 105 ? -20.687 0.822 30.153 1.00 82.19 105 GLN A CA 1
ATOM 833 C C . GLN A 1 105 ? -19.637 0.171 29.240 1.00 82.19 105 GLN A C 1
ATOM 835 O O . GLN A 1 105 ? -19.286 0.739 28.202 1.00 82.19 105 GLN A O 1
ATOM 840 N N . GLU A 1 106 ? -19.158 -1.024 29.586 1.00 83.44 106 GLU A N 1
ATOM 841 C CA . GLU A 1 106 ? -18.211 -1.783 28.758 1.00 83.44 106 GLU A CA 1
ATOM 842 C C . GLU A 1 106 ? -18.852 -2.240 27.432 1.00 83.44 106 GLU A C 1
ATOM 844 O O . GLU A 1 106 ? -18.262 -2.105 26.351 1.00 83.44 106 GLU A O 1
ATOM 849 N N . LEU A 1 107 ? -20.108 -2.694 27.483 1.00 79.75 107 LEU A N 1
ATOM 850 C CA . LEU A 1 107 ? -20.901 -3.036 26.298 1.00 79.75 107 LEU A CA 1
ATOM 851 C C . LEU A 1 107 ? -21.158 -1.825 25.392 1.00 79.75 107 LEU A C 1
ATOM 853 O O . LEU A 1 107 ? -21.067 -1.942 24.169 1.00 79.75 107 LEU A O 1
ATOM 857 N N . GLU A 1 108 ? -21.445 -0.649 25.950 1.00 78.44 108 GLU A N 1
ATOM 858 C CA . GLU A 1 108 ? -21.600 0.577 25.159 1.00 78.44 108 GLU A CA 1
ATOM 859 C C . GLU A 1 108 ? -20.299 0.976 24.451 1.00 78.44 108 GLU A C 1
ATOM 861 O O . GLU A 1 108 ? -20.333 1.386 23.286 1.00 78.44 108 GLU A O 1
ATOM 866 N N . GLY A 1 109 ? -19.156 0.841 25.130 1.00 80.69 109 GLY A N 1
ATOM 867 C CA . GLY A 1 109 ? -17.835 1.089 24.551 1.00 80.69 109 GLY A CA 1
ATOM 868 C C . GLY A 1 109 ? -17.550 0.169 23.366 1.00 80.69 109 GLY A C 1
ATOM 869 O O . GLY A 1 109 ? -17.312 0.647 22.255 1.00 80.69 109 GLY A O 1
ATOM 870 N N . SER A 1 110 ? -17.675 -1.143 23.575 1.00 75.38 110 SER A N 1
ATOM 871 C CA . SER A 1 110 ? -17.466 -2.139 22.514 1.00 75.38 110 SER A CA 1
ATOM 872 C C . SER A 1 110 ? -18.445 -1.973 21.344 1.00 75.38 110 SER A C 1
ATOM 874 O O . SER A 1 110 ? -18.048 -2.077 20.184 1.00 75.38 110 SER A O 1
ATOM 876 N N . THR A 1 111 ? -19.708 -1.625 21.610 1.00 74.44 111 THR A N 1
ATOM 877 C CA . THR A 1 111 ? -20.701 -1.367 20.554 1.00 74.44 111 THR A CA 1
ATOM 878 C C . THR A 1 111 ? -20.327 -0.151 19.704 1.00 74.44 111 THR A C 1
ATOM 880 O O . THR A 1 111 ? -20.471 -0.197 18.481 1.00 74.44 111 THR A O 1
ATOM 883 N N . ARG A 1 112 ? -19.814 0.931 20.312 1.00 77.62 112 ARG A N 1
ATOM 884 C CA . ARG A 1 112 ? -19.321 2.102 19.560 1.00 77.62 112 ARG A CA 1
ATOM 885 C C . ARG A 1 112 ? -18.125 1.754 18.685 1.00 77.62 112 ARG A C 1
ATOM 887 O O . ARG A 1 112 ? -18.089 2.179 17.535 1.00 77.62 112 ARG A O 1
ATOM 894 N N . GLU A 1 113 ? -17.180 0.968 19.194 1.00 72.50 113 GLU A N 1
ATOM 895 C CA . GLU A 1 113 ? -16.026 0.526 18.403 1.00 72.50 113 GLU A CA 1
ATOM 896 C C . GLU A 1 113 ? -16.444 -0.320 17.196 1.00 72.50 113 GLU A C 1
ATOM 898 O O . GLU A 1 113 ? -15.930 -0.121 16.096 1.00 72.50 113 GLU A O 1
ATOM 903 N N . VAL A 1 114 ? -17.402 -1.234 17.372 1.00 68.88 114 VAL A N 1
ATOM 904 C CA . VAL A 1 114 ? -17.941 -2.038 16.264 1.00 68.88 114 VAL A CA 1
ATOM 905 C C . VAL A 1 114 ? -18.663 -1.157 15.245 1.00 68.88 114 VAL A C 1
ATOM 907 O O . VAL A 1 114 ? -18.451 -1.325 14.047 1.00 68.88 114 VAL A O 1
ATOM 910 N N . ALA A 1 115 ? -19.473 -0.194 15.694 1.00 67.12 115 ALA A N 1
ATOM 911 C CA . ALA A 1 115 ? -20.161 0.734 14.797 1.00 67.12 115 ALA A CA 1
ATOM 912 C C . ALA A 1 115 ? -19.174 1.571 13.964 1.00 67.12 115 ALA A C 1
ATOM 914 O O . ALA A 1 115 ? -19.365 1.712 12.758 1.00 67.12 115 ALA A O 1
ATOM 915 N N . GLN A 1 116 ? -18.096 2.058 14.586 1.00 70.81 116 GLN A N 1
ATOM 916 C CA . GLN A 1 116 ? -17.035 2.804 13.906 1.00 70.81 116 GLN A CA 1
ATOM 917 C C . GLN A 1 116 ? -16.346 1.952 12.827 1.00 70.81 116 GLN A C 1
ATOM 919 O O . GLN A 1 116 ? -16.134 2.430 11.716 1.00 70.81 116 GLN A O 1
ATOM 924 N N . LYS A 1 117 ? -16.042 0.680 13.128 1.00 66.31 117 LYS A N 1
ATOM 925 C CA . LYS A 1 117 ? -15.437 -0.250 12.158 1.00 66.31 117 LYS A CA 1
ATOM 926 C C . LYS A 1 117 ? -16.337 -0.490 10.945 1.00 66.31 117 LYS A C 1
ATOM 928 O O . LYS A 1 117 ? -15.851 -0.445 9.825 1.00 66.31 117 LYS A O 1
ATOM 933 N N . ILE A 1 118 ? -17.641 -0.683 11.162 1.00 68.00 118 ILE A N 1
ATOM 934 C CA . ILE A 1 118 ? -18.609 -0.868 10.067 1.00 68.00 118 ILE A CA 1
ATOM 935 C C . ILE A 1 118 ? -18.654 0.367 9.156 1.00 68.00 118 ILE A C 1
ATOM 937 O O . ILE A 1 118 ? -18.737 0.231 7.939 1.00 68.00 118 ILE A O 1
ATOM 941 N N . GLU A 1 119 ? -18.607 1.571 9.730 1.00 69.44 119 GLU A N 1
ATOM 942 C CA . GLU A 1 119 ? -18.602 2.814 8.950 1.00 69.44 119 GLU A CA 1
ATOM 943 C C . GLU A 1 119 ? -17.321 2.964 8.113 1.00 69.44 119 GLU A C 1
ATOM 945 O O . GLU A 1 119 ? -17.392 3.341 6.941 1.00 69.44 119 GLU A O 1
ATOM 950 N N . ASP A 1 120 ? -16.160 2.628 8.682 1.00 67.69 120 ASP A N 1
ATOM 951 C CA . ASP A 1 120 ? -14.890 2.627 7.951 1.00 67.69 120 ASP A CA 1
ATOM 952 C C . ASP A 1 120 ? -14.886 1.597 6.804 1.00 67.69 120 ASP A C 1
ATOM 954 O O . ASP A 1 120 ? -14.462 1.942 5.699 1.00 67.69 120 ASP A O 1
ATOM 958 N N . ASP A 1 121 ? -15.404 0.384 7.029 1.00 63.06 121 ASP A N 1
ATOM 959 C CA . ASP A 1 121 ? -15.508 -0.669 6.005 1.00 63.06 121 ASP A CA 1
ATOM 960 C C . ASP A 1 121 ? -16.406 -0.231 4.832 1.00 63.06 121 ASP A C 1
ATOM 962 O O . ASP A 1 121 ? -16.019 -0.356 3.669 1.00 63.06 121 ASP A O 1
ATOM 966 N N . LEU A 1 122 ? -17.567 0.370 5.121 1.00 67.69 122 LEU A N 1
ATOM 967 C CA . LEU A 1 122 ? -18.478 0.894 4.092 1.00 67.69 122 LEU A CA 1
ATOM 968 C C . LEU A 1 122 ? -17.829 2.000 3.250 1.00 67.69 122 LEU A C 1
ATOM 970 O O . LEU A 1 122 ? -18.019 2.049 2.034 1.00 67.69 122 LEU A O 1
ATOM 974 N N . ARG A 1 123 ? -17.033 2.883 3.869 1.00 72.62 123 ARG A N 1
ATOM 975 C CA . ARG A 1 123 ? -16.300 3.923 3.130 1.00 72.62 123 ARG A CA 1
ATOM 976 C C . ARG A 1 123 ? -15.277 3.311 2.174 1.00 72.62 123 ARG A C 1
ATOM 978 O O . ARG A 1 123 ? -15.118 3.806 1.060 1.00 72.62 123 ARG A O 1
ATOM 985 N N . VAL A 1 124 ? -14.581 2.257 2.599 1.00 66.88 124 VAL A N 1
ATOM 986 C CA . VAL A 1 124 ? -13.622 1.544 1.744 1.00 66.88 124 VAL A CA 1
ATOM 987 C C . VAL A 1 124 ? -14.330 0.911 0.545 1.00 66.88 124 VAL A C 1
ATOM 989 O O . VAL A 1 124 ? -13.847 1.058 -0.575 1.00 66.88 124 VAL A O 1
ATOM 992 N N . GLU A 1 125 ? -15.487 0.276 0.745 1.00 69.06 125 GLU A N 1
ATOM 993 C CA . GLU A 1 125 ? -16.287 -0.284 -0.356 1.00 69.06 125 GLU A CA 1
ATOM 994 C C . GLU A 1 125 ? -16.708 0.790 -1.376 1.00 69.06 125 GLU A C 1
ATOM 996 O O . GLU A 1 125 ? -16.606 0.573 -2.586 1.00 69.06 125 GLU A O 1
ATOM 1001 N N . GLU A 1 126 ? -17.126 1.974 -0.914 1.00 71.19 126 GLU A N 1
ATOM 1002 C CA . GLU A 1 126 ? -17.475 3.090 -1.802 1.00 71.19 126 GLU A CA 1
ATOM 1003 C C . GLU A 1 126 ? -16.267 3.637 -2.584 1.00 71.19 126 GLU A C 1
ATOM 1005 O O . GLU A 1 126 ? -16.399 3.928 -3.778 1.00 71.19 126 GLU A O 1
ATOM 1010 N N . GLU A 1 127 ? -15.096 3.771 -1.946 1.00 70.12 127 GLU A N 1
ATOM 1011 C CA . GLU A 1 127 ? -13.846 4.182 -2.613 1.00 70.12 127 GLU A CA 1
ATOM 1012 C C . GLU A 1 127 ? -13.463 3.186 -3.717 1.00 70.12 127 GLU A C 1
ATOM 1014 O O . GLU A 1 127 ? -13.198 3.593 -4.852 1.00 70.12 127 GLU A O 1
ATOM 1019 N N . VAL A 1 128 ? -13.508 1.884 -3.414 1.00 66.88 128 VAL A N 1
ATOM 1020 C CA . VAL A 1 128 ? -13.197 0.811 -4.371 1.00 66.88 128 VAL A CA 1
ATOM 1021 C C . VAL A 1 128 ? -14.152 0.858 -5.558 1.00 66.88 128 VAL A C 1
ATOM 1023 O O . VAL A 1 128 ? -13.694 0.870 -6.697 1.00 66.88 128 VAL A O 1
ATOM 1026 N N . ALA A 1 129 ? -15.460 0.989 -5.327 1.00 69.50 129 ALA A N 1
ATOM 1027 C CA . ALA A 1 129 ? -16.448 1.044 -6.405 1.00 69.50 129 ALA A CA 1
ATOM 1028 C C . ALA A 1 129 ? -16.265 2.264 -7.335 1.00 69.50 129 ALA A C 1
ATOM 1030 O O . ALA A 1 129 ? -16.478 2.175 -8.549 1.00 69.50 129 ALA A O 1
ATOM 1031 N N . GLN A 1 130 ? -15.865 3.423 -6.799 1.00 72.19 130 GLN A N 1
ATOM 1032 C CA . GLN A 1 130 ? -15.569 4.611 -7.614 1.00 72.19 130 GLN A CA 1
ATOM 1033 C C . GLN A 1 130 ? -14.296 4.432 -8.449 1.00 72.19 130 GLN A C 1
ATOM 1035 O O . GLN A 1 130 ? -14.244 4.850 -9.614 1.00 72.19 130 GLN A O 1
ATOM 1040 N N . GLU A 1 131 ? -13.271 3.801 -7.881 1.00 67.06 131 GLU A N 1
ATOM 1041 C CA . GLU A 1 131 ? -12.038 3.482 -8.598 1.00 67.06 131 GLU A CA 1
ATOM 1042 C C . GLU A 1 131 ? -12.270 2.407 -9.667 1.00 67.06 131 GLU A C 1
ATOM 1044 O O . GLU A 1 131 ? -11.813 2.586 -10.796 1.00 67.06 131 GLU A O 1
ATOM 1049 N N . GLU A 1 132 ? -13.071 1.372 -9.392 1.00 64.75 132 GLU A N 1
ATOM 1050 C CA . GLU A 1 132 ? -13.515 0.382 -10.385 1.00 64.75 132 GLU A CA 1
ATOM 1051 C C . GLU A 1 132 ? -14.199 1.048 -11.574 1.00 64.75 132 GLU A C 1
ATOM 1053 O O . GLU A 1 132 ? -13.853 0.770 -12.722 1.00 64.75 132 GLU A O 1
ATOM 1058 N N . GLN A 1 133 ? -15.129 1.976 -11.326 1.00 68.31 133 GLN A N 1
ATOM 1059 C CA . GLN A 1 133 ? -15.782 2.723 -12.401 1.00 68.31 133 GLN A CA 1
ATOM 1060 C C . GLN A 1 133 ? -14.789 3.570 -13.195 1.00 68.31 133 GLN A C 1
ATOM 1062 O O . GLN A 1 133 ? -14.909 3.664 -14.416 1.00 68.31 133 GLN A O 1
ATOM 1067 N N . THR A 1 134 ? -13.800 4.166 -12.531 1.00 68.88 134 THR A N 1
ATOM 1068 C CA . THR A 1 134 ? -12.749 4.945 -13.195 1.00 68.88 134 THR A CA 1
ATOM 1069 C C . THR A 1 134 ? -11.889 4.043 -14.082 1.00 68.88 134 THR A C 1
ATOM 1071 O O . THR A 1 134 ? -11.691 4.342 -15.259 1.00 68.88 134 THR A O 1
ATOM 1074 N N . ILE A 1 135 ? -11.463 2.886 -13.570 1.00 63.50 135 ILE A N 1
ATOM 1075 C CA . ILE A 1 135 ? -10.704 1.874 -14.315 1.00 63.50 135 ILE A CA 1
ATOM 1076 C C . ILE A 1 135 ? -11.541 1.340 -15.489 1.00 63.50 135 ILE A C 1
ATOM 1078 O O . ILE A 1 135 ? -11.047 1.221 -16.612 1.00 63.50 135 ILE A O 1
ATOM 1082 N N . GLN A 1 136 ? -12.827 1.070 -15.282 1.00 63.78 136 GLN A N 1
ATOM 1083 C CA . GLN A 1 136 ? -13.719 0.579 -16.329 1.00 63.78 136 GLN A CA 1
ATOM 1084 C C . GLN A 1 136 ? -13.948 1.632 -17.423 1.00 63.78 136 GLN A C 1
ATOM 1086 O O . GLN A 1 136 ? -13.931 1.295 -18.608 1.00 63.78 136 GLN A O 1
ATOM 1091 N N . GLN A 1 137 ? -14.117 2.905 -17.058 1.00 65.62 137 GLN A N 1
ATOM 1092 C CA . GLN A 1 137 ? -14.252 4.009 -18.012 1.00 65.62 137 GLN A CA 1
ATOM 1093 C C . GLN A 1 137 ? -12.961 4.253 -18.803 1.00 65.62 137 GLN A C 1
ATOM 1095 O O . GLN A 1 137 ? -13.023 4.503 -20.008 1.00 65.62 137 GLN A O 1
ATOM 1100 N N . GLU A 1 138 ? -11.797 4.169 -18.157 1.00 59.56 138 GLU A N 1
ATOM 1101 C CA . GLU A 1 138 ? -10.509 4.431 -18.805 1.00 59.56 138 GLU A CA 1
ATOM 1102 C C . GLU A 1 138 ? -9.990 3.250 -19.640 1.00 59.56 138 GLU A C 1
ATOM 1104 O O . GLU A 1 138 ? -9.294 3.467 -20.640 1.00 59.56 138 GLU A O 1
ATOM 1109 N N . PHE A 1 139 ? -10.332 2.010 -19.269 1.00 58.41 139 PHE A N 1
ATOM 1110 C CA . PHE A 1 139 ? -9.706 0.802 -19.826 1.00 58.41 139 PHE A CA 1
ATOM 1111 C C . PHE A 1 139 ? -10.695 -0.238 -20.379 1.00 58.41 139 PHE A C 1
ATOM 1113 O O . PHE A 1 139 ? -10.265 -1.226 -20.976 1.00 58.41 139 PHE A O 1
ATOM 1120 N N . GLY A 1 140 ? -12.008 -0.019 -20.248 1.00 55.53 140 GLY A N 1
ATOM 1121 C CA . GLY A 1 140 ? -13.053 -0.790 -20.935 1.00 55.53 140 GLY A CA 1
ATOM 1122 C C . GLY A 1 140 ? -13.178 -2.257 -20.516 1.00 55.53 140 GLY A C 1
ATOM 1123 O O . GLY A 1 140 ? -13.749 -3.051 -21.265 1.00 55.53 140 GLY A O 1
ATOM 1124 N N . ARG A 1 141 ? -12.626 -2.642 -19.361 1.00 60.22 141 ARG A N 1
ATOM 1125 C CA . ARG A 1 141 ? -12.659 -4.017 -18.844 1.00 60.22 141 ARG A CA 1
ATOM 1126 C C . ARG A 1 141 ? -13.314 -4.050 -17.472 1.00 60.22 141 ARG A C 1
ATOM 1128 O O . ARG A 1 141 ? -13.045 -3.185 -16.650 1.00 60.22 141 ARG A O 1
ATOM 1135 N N . GLU A 1 142 ? -14.158 -5.054 -17.257 1.00 56.34 142 GLU A N 1
ATOM 1136 C CA . GLU A 1 142 ? -14.633 -5.427 -15.925 1.00 56.34 142 GLU A CA 1
ATOM 1137 C C . GLU A 1 142 ? -13.426 -5.907 -15.111 1.00 56.34 142 GLU A C 1
ATOM 1139 O O . GLU A 1 142 ? -12.654 -6.764 -15.564 1.00 56.34 142 GLU A O 1
ATOM 1144 N N . VAL A 1 143 ? -13.233 -5.293 -13.951 1.00 62.97 143 VAL A N 1
ATOM 1145 C CA . VAL A 1 143 ? -12.191 -5.645 -12.995 1.00 62.97 143 VAL A CA 1
ATOM 1146 C C . VAL A 1 143 ? -12.920 -5.954 -11.700 1.00 62.97 143 VAL A C 1
ATOM 1148 O O . VAL A 1 143 ? -13.726 -5.148 -11.261 1.00 62.97 143 VAL A O 1
ATOM 1151 N N . ASP A 1 144 ? -12.698 -7.154 -11.182 1.00 66.50 144 ASP A N 1
ATOM 1152 C CA . ASP A 1 144 ? -13.235 -7.607 -9.902 1.00 66.50 144 ASP A CA 1
ATOM 1153 C C . ASP A 1 144 ? -12.174 -7.297 -8.848 1.00 66.50 144 ASP A C 1
ATOM 1155 O O . ASP A 1 144 ? -11.104 -7.919 -8.894 1.00 66.50 144 ASP A O 1
ATOM 1159 N N . LEU A 1 145 ? -12.410 -6.278 -8.015 1.00 73.62 145 LEU A N 1
ATOM 1160 C CA . LEU A 1 145 ? -11.461 -5.848 -6.993 1.00 73.62 145 LEU A CA 1
ATOM 1161 C C . LEU A 1 145 ? -11.880 -6.365 -5.621 1.00 73.62 145 LEU A C 1
ATOM 1163 O O . LEU A 1 145 ? -12.919 -5.998 -5.080 1.00 73.62 145 LEU A O 1
ATOM 1167 N N . GLU A 1 146 ? -11.006 -7.164 -5.012 1.00 77.00 146 GLU A N 1
ATOM 1168 C CA . GLU A 1 146 ? -11.143 -7.563 -3.612 1.00 77.00 146 GLU A CA 1
ATOM 1169 C C . GLU A 1 146 ? -9.972 -6.980 -2.804 1.00 77.00 146 GLU A C 1
ATOM 1171 O O . GLU A 1 146 ? -8.836 -7.473 -2.923 1.00 77.00 146 GLU A O 1
ATOM 1176 N N . PRO A 1 147 ? -10.214 -5.928 -1.990 1.00 81.50 147 PRO A N 1
ATOM 1177 C CA . PRO A 1 147 ? -9.190 -5.320 -1.150 1.00 81.50 147 PRO A CA 1
ATOM 1178 C C . PRO A 1 147 ? -8.438 -6.352 -0.313 1.00 81.50 147 PRO A C 1
ATOM 1180 O O . PRO A 1 147 ? -9.023 -7.285 0.241 1.00 81.50 147 PRO A O 1
ATOM 1183 N N . VAL A 1 148 ? -7.121 -6.191 -0.210 1.00 80.31 148 VAL A N 1
ATOM 1184 C CA . VAL A 1 148 ? -6.298 -7.087 0.603 1.00 80.31 148 VAL A CA 1
ATOM 1185 C C . VAL A 1 148 ? -6.484 -6.764 2.065 1.00 80.31 148 VAL A C 1
ATOM 1187 O O . VAL A 1 148 ? -6.153 -5.664 2.499 1.00 80.31 148 VAL A O 1
ATOM 1190 N N . LYS A 1 149 ? -6.974 -7.729 2.842 1.00 83.31 149 LYS A N 1
ATOM 1191 C CA . LYS A 1 149 ? -7.172 -7.519 4.275 1.00 83.31 149 LYS A CA 1
ATOM 1192 C C . LYS A 1 149 ? -5.817 -7.294 4.946 1.00 83.31 149 LYS A C 1
ATOM 1194 O O . LYS A 1 149 ? -4.860 -7.993 4.610 1.00 83.31 149 LYS A O 1
ATOM 1199 N N . PRO A 1 150 ? -5.709 -6.394 5.934 1.00 79.31 150 PRO A N 1
ATOM 1200 C CA . PRO A 1 150 ? -4.436 -6.139 6.604 1.00 79.31 150 PRO A CA 1
ATOM 1201 C C . PRO A 1 150 ? -3.772 -7.399 7.193 1.00 79.31 150 PRO A C 1
ATOM 1203 O O . PRO A 1 150 ? -2.551 -7.524 7.174 1.00 79.31 150 PRO A O 1
ATOM 1206 N N . GLN A 1 151 ? -4.563 -8.382 7.635 1.00 79.88 151 GLN A N 1
ATOM 1207 C CA . GLN A 1 151 ? -4.065 -9.677 8.114 1.00 79.88 151 GLN A CA 1
ATOM 1208 C C . GLN A 1 151 ? -3.419 -10.515 7.001 1.00 79.88 151 GLN A C 1
ATOM 1210 O O . GLN A 1 151 ? -2.448 -11.220 7.248 1.00 79.88 151 GLN A O 1
ATOM 1215 N N . GLU A 1 152 ? -3.898 -10.428 5.754 1.00 81.62 152 GLU A N 1
ATOM 1216 C CA . GLU A 1 152 ? -3.265 -11.135 4.630 1.00 81.62 152 GLU A CA 1
ATOM 1217 C C . GLU A 1 152 ? -1.844 -10.617 4.379 1.00 81.62 152 GLU A C 1
ATOM 1219 O O . GLU A 1 152 ? -0.960 -11.396 4.025 1.00 81.62 152 GLU A O 1
ATOM 1224 N N . TRP A 1 153 ? -1.596 -9.329 4.625 1.00 82.56 153 TRP A N 1
ATOM 1225 C CA . TRP A 1 153 ? -0.252 -8.756 4.600 1.00 82.56 153 TRP A CA 1
ATOM 1226 C C . TRP A 1 153 ? 0.603 -9.185 5.797 1.00 82.56 153 TRP A C 1
ATOM 1228 O O . TRP A 1 153 ? 1.811 -9.400 5.665 1.00 82.56 153 TRP A O 1
ATOM 1238 N N . ALA A 1 154 ? -0.019 -9.308 6.967 1.00 80.00 154 ALA A N 1
ATOM 1239 C CA . ALA A 1 154 ? 0.665 -9.627 8.212 1.00 80.00 154 ALA A CA 1
ATOM 1240 C C . ALA A 1 154 ? 0.927 -11.129 8.418 1.00 80.00 154 ALA A C 1
ATOM 1242 O O . ALA A 1 154 ? 1.853 -11.474 9.140 1.00 80.00 154 ALA A O 1
ATOM 1243 N N . ASP A 1 155 ? 0.218 -12.027 7.734 1.00 78.25 155 ASP A N 1
ATOM 1244 C CA . ASP A 1 155 ? 0.363 -13.485 7.911 1.00 78.25 155 ASP A CA 1
ATOM 1245 C C . ASP A 1 155 ? 0.688 -14.225 6.606 1.00 78.25 155 ASP A C 1
ATOM 1247 O O . ASP A 1 155 ? 1.178 -15.358 6.621 1.00 78.25 155 ASP A O 1
ATOM 1251 N N . GLY A 1 156 ? 0.430 -13.603 5.455 1.00 77.38 156 GLY A N 1
ATOM 1252 C CA . GLY A 1 156 ? 0.585 -14.234 4.152 1.00 77.38 156 GLY A CA 1
ATOM 1253 C C . GLY A 1 156 ? 2.042 -14.359 3.707 1.00 77.38 156 GLY A C 1
ATOM 1254 O O . GLY A 1 156 ? 2.772 -13.377 3.618 1.00 77.38 156 GLY A O 1
ATOM 1255 N N . PHE A 1 157 ? 2.443 -15.573 3.320 1.00 80.06 157 PHE A N 1
ATOM 1256 C CA . PHE A 1 157 ? 3.654 -15.800 2.513 1.00 80.06 157 PHE A CA 1
ATOM 1257 C C . PHE A 1 157 ? 3.428 -15.489 1.027 1.00 80.06 157 PHE A C 1
ATOM 1259 O O . PHE A 1 157 ? 4.369 -15.209 0.283 1.00 80.06 157 PHE A O 1
ATOM 1266 N N . GLU A 1 158 ? 2.176 -15.569 0.579 1.00 88.00 158 GLU A N 1
ATOM 1267 C CA . GLU A 1 158 ? 1.769 -15.297 -0.792 1.00 88.00 158 GLU A CA 1
ATOM 1268 C C . GLU A 1 158 ? 0.338 -14.743 -0.786 1.00 88.00 158 GLU A C 1
ATOM 1270 O O . GLU A 1 158 ? -0.551 -15.346 -0.184 1.00 88.00 158 GLU A O 1
ATOM 1275 N N . VAL A 1 159 ? 0.110 -13.623 -1.474 1.00 86.31 159 VAL A N 1
ATOM 1276 C CA . VAL A 1 159 ? -1.226 -13.048 -1.691 1.00 86.31 159 VAL A CA 1
ATOM 1277 C C . VAL A 1 159 ? -1.549 -13.192 -3.171 1.00 86.31 159 VAL A C 1
ATOM 1279 O O . VAL A 1 159 ? -0.865 -12.618 -4.017 1.00 86.31 159 VAL A O 1
ATOM 1282 N N . LYS A 1 160 ? -2.569 -13.988 -3.501 1.00 87.88 160 LYS A N 1
ATOM 1283 C CA . LYS A 1 160 ? -3.000 -14.209 -4.889 1.00 87.88 160 LYS A CA 1
ATOM 1284 C C . LYS A 1 160 ? -4.214 -13.361 -5.194 1.00 87.88 160 LYS A C 1
ATOM 1286 O O . LYS A 1 160 ? -5.203 -13.422 -4.463 1.00 87.88 160 LYS A O 1
ATOM 1291 N N . ARG A 1 161 ? -4.154 -12.625 -6.297 1.00 86.69 161 ARG A N 1
ATOM 1292 C CA . ARG A 1 161 ? -5.275 -11.854 -6.839 1.00 86.69 161 ARG A CA 1
ATOM 1293 C C . ARG A 1 161 ? -5.432 -12.133 -8.334 1.00 86.69 161 ARG A C 1
ATOM 1295 O O . ARG A 1 161 ? -4.509 -12.647 -8.974 1.00 86.69 161 ARG A O 1
ATOM 1302 N N . PRO A 1 162 ? -6.594 -11.859 -8.948 1.00 84.50 162 PRO A N 1
ATOM 1303 C CA . PRO A 1 162 ? -6.814 -12.184 -10.358 1.00 84.50 162 PRO A CA 1
ATOM 1304 C C . PRO A 1 162 ? -5.817 -11.509 -11.314 1.00 84.50 162 PRO A C 1
ATOM 1306 O O . PRO A 1 162 ? -5.465 -12.103 -12.335 1.00 84.50 162 PRO A O 1
ATOM 1309 N N . TYR A 1 163 ? -5.341 -10.309 -10.967 1.00 84.62 163 TYR A N 1
ATOM 1310 C CA . TYR A 1 163 ? -4.501 -9.461 -11.824 1.00 84.62 163 TYR A CA 1
ATOM 1311 C C . TYR A 1 163 ? -3.040 -9.358 -11.372 1.00 84.62 163 TYR A C 1
ATOM 1313 O O . TYR A 1 163 ? -2.177 -8.983 -12.158 1.00 84.62 163 TYR A O 1
ATOM 1321 N N . TRP A 1 164 ? -2.714 -9.737 -10.145 1.00 89.19 164 TRP A N 1
ATOM 1322 C CA . TRP A 1 164 ? -1.349 -9.697 -9.631 1.00 89.19 164 TRP A CA 1
ATOM 1323 C C . TRP A 1 164 ? -1.194 -10.716 -8.506 1.00 89.19 164 TRP A C 1
ATOM 1325 O O . TRP A 1 164 ? -2.180 -11.171 -7.936 1.00 89.19 164 TRP A O 1
ATOM 1335 N N . ASP A 1 165 ? 0.040 -11.102 -8.209 1.00 89.94 165 ASP A N 1
ATOM 1336 C CA . ASP A 1 165 ? 0.355 -11.909 -7.030 1.00 89.94 165 ASP A CA 1
ATOM 1337 C C . ASP A 1 165 ? 1.472 -11.217 -6.243 1.00 89.94 165 ASP A C 1
ATOM 1339 O O . ASP A 1 165 ? 2.365 -10.616 -6.839 1.00 89.94 165 ASP A O 1
ATOM 1343 N N . ALA A 1 166 ? 1.455 -11.303 -4.920 1.00 90.62 166 ALA A N 1
ATOM 1344 C CA . ALA A 1 166 ? 2.560 -10.888 -4.064 1.00 90.62 166 ALA A CA 1
ATOM 1345 C C . ALA A 1 166 ? 3.221 -12.110 -3.441 1.00 90.62 166 ALA A C 1
ATOM 1347 O O . ALA A 1 166 ? 2.536 -12.981 -2.914 1.00 90.62 166 ALA A O 1
ATOM 1348 N N . VAL A 1 167 ? 4.551 -12.151 -3.463 1.00 91.44 167 VAL A N 1
ATOM 1349 C CA . VAL A 1 167 ? 5.344 -13.195 -2.806 1.00 91.44 167 VAL A CA 1
ATOM 1350 C C . VAL A 1 167 ? 6.215 -12.552 -1.741 1.00 91.44 167 VAL A C 1
ATOM 1352 O O . VAL A 1 167 ? 6.919 -11.585 -2.031 1.00 91.44 167 VAL A O 1
ATOM 1355 N N . PHE A 1 168 ? 6.170 -13.088 -0.525 1.00 91.56 168 PHE A N 1
ATOM 1356 C CA . PHE A 1 168 ? 6.996 -12.626 0.582 1.00 91.56 168 PHE A CA 1
ATOM 1357 C C . PHE A 1 168 ? 8.489 -12.747 0.250 1.00 91.56 168 PHE A C 1
ATOM 1359 O O . PHE A 1 168 ? 8.953 -13.770 -0.263 1.00 91.56 168 PHE A O 1
ATOM 1366 N N . HIS A 1 169 ? 9.232 -11.685 0.538 1.00 89.75 169 HIS A N 1
ATOM 1367 C CA . HIS A 1 169 ? 10.683 -11.646 0.458 1.00 89.75 169 HIS A CA 1
ATOM 1368 C C . HIS A 1 169 ? 11.260 -12.015 1.832 1.00 89.75 169 HIS A C 1
ATOM 1370 O O . HIS A 1 169 ? 10.797 -11.468 2.828 1.00 89.75 169 HIS A O 1
ATOM 1376 N N . PRO A 1 170 ? 12.240 -12.932 1.907 1.00 87.31 170 PRO A N 1
ATOM 1377 C CA . PRO A 1 170 ? 12.712 -13.477 3.180 1.00 87.31 170 PRO A CA 1
ATOM 1378 C C . PRO A 1 170 ? 13.410 -12.448 4.074 1.00 87.31 170 PRO A C 1
ATOM 1380 O O . PRO A 1 170 ? 13.380 -12.604 5.291 1.00 87.31 170 PRO A O 1
ATOM 1383 N N . ASP A 1 171 ? 14.030 -11.432 3.475 1.00 87.69 171 ASP A N 1
ATOM 1384 C CA . ASP A 1 171 ? 14.765 -10.405 4.209 1.00 87.69 171 ASP A CA 1
ATOM 1385 C C . ASP A 1 171 ? 13.825 -9.327 4.757 1.00 87.69 171 ASP A C 1
ATOM 1387 O O . ASP A 1 171 ? 12.964 -8.802 4.043 1.00 87.69 171 ASP A O 1
ATOM 1391 N N . ASP A 1 172 ? 14.033 -8.985 6.024 1.00 86.38 172 ASP A N 1
ATOM 1392 C CA . ASP A 1 172 ? 13.292 -7.986 6.795 1.00 86.38 172 ASP A CA 1
ATOM 1393 C C . ASP A 1 172 ? 13.821 -6.553 6.603 1.00 86.38 172 ASP A C 1
ATOM 1395 O O . ASP A 1 172 ? 13.153 -5.585 6.967 1.00 86.38 172 ASP A O 1
ATOM 1399 N N . GLU A 1 173 ? 14.998 -6.396 5.989 1.00 92.38 173 GLU A N 1
ATOM 1400 C CA . GLU A 1 173 ? 15.630 -5.106 5.696 1.00 92.38 173 GLU A CA 1
ATOM 1401 C C . GLU A 1 173 ? 16.320 -5.120 4.317 1.00 92.38 173 GLU A C 1
ATOM 1403 O O . GLU A 1 173 ? 17.537 -5.235 4.196 1.00 92.38 173 GLU A O 1
ATOM 1408 N N . VAL A 1 174 ? 15.536 -4.987 3.240 1.00 93.25 174 VAL A N 1
ATOM 1409 C CA . VAL A 1 174 ? 16.075 -4.865 1.866 1.00 93.25 174 VAL A CA 1
ATOM 1410 C C . VAL A 1 174 ? 16.668 -3.473 1.617 1.00 93.25 174 VAL A C 1
ATOM 1412 O O . VAL A 1 174 ? 17.634 -3.321 0.867 1.00 93.25 174 VAL A O 1
ATOM 1415 N N . VAL A 1 175 ? 16.088 -2.444 2.236 1.00 95.94 175 VAL A N 1
ATOM 1416 C CA . VAL A 1 175 ? 16.562 -1.058 2.181 1.00 95.94 175 VAL A CA 1
ATOM 1417 C C . VAL A 1 175 ? 16.928 -0.618 3.593 1.00 95.94 175 VAL A C 1
ATOM 1419 O O . VAL A 1 175 ? 16.120 -0.750 4.508 1.00 95.94 175 VAL A O 1
ATOM 1422 N N . GLU A 1 176 ? 18.126 -0.067 3.761 1.00 95.00 176 GLU A N 1
ATOM 1423 C CA . GLU A 1 176 ? 18.644 0.427 5.037 1.00 95.00 176 GLU A CA 1
ATOM 1424 C C . GLU A 1 176 ? 17.642 1.373 5.717 1.00 95.00 176 GLU A C 1
ATOM 1426 O O . GLU A 1 176 ? 17.147 2.328 5.111 1.00 95.00 176 GLU A O 1
ATOM 1431 N N . GLY A 1 177 ? 17.326 1.098 6.982 1.00 92.81 177 GLY A N 1
ATOM 1432 C CA . GLY A 1 177 ? 16.384 1.889 7.774 1.00 92.81 177 GLY A CA 1
ATOM 1433 C C . GLY A 1 177 ? 14.906 1.609 7.489 1.00 92.81 177 GLY A C 1
ATOM 1434 O O . GLY A 1 177 ? 14.053 2.197 8.152 1.00 92.81 177 GLY A O 1
ATOM 1435 N N . TYR A 1 178 ? 14.582 0.712 6.554 1.00 94.12 178 TYR A N 1
ATOM 1436 C CA . TYR A 1 178 ? 13.218 0.249 6.288 1.00 94.12 178 TYR A CA 1
ATOM 1437 C C . TYR A 1 178 ? 13.072 -1.206 6.737 1.00 94.12 178 TYR A C 1
ATOM 1439 O O . TYR A 1 178 ? 13.193 -2.138 5.939 1.00 94.12 178 TYR A O 1
ATOM 1447 N N . ARG A 1 179 ? 12.804 -1.392 8.031 1.00 93.12 179 ARG A N 1
ATOM 1448 C CA . ARG A 1 179 ? 12.571 -2.709 8.637 1.00 93.12 179 ARG A CA 1
ATOM 1449 C C . ARG A 1 179 ? 11.098 -3.084 8.611 1.00 93.12 179 ARG A C 1
ATOM 1451 O O . ARG A 1 179 ? 10.238 -2.262 8.926 1.00 93.12 179 ARG A O 1
ATOM 1458 N N . GLY A 1 180 ? 10.809 -4.306 8.185 1.00 92.25 180 GLY A N 1
ATOM 1459 C CA . GLY A 1 180 ? 9.446 -4.803 8.061 1.00 92.25 180 GLY A CA 1
ATOM 1460 C C . GLY A 1 180 ? 9.327 -5.893 7.009 1.00 92.25 180 GLY A C 1
ATOM 1461 O O . GLY A 1 180 ? 10.275 -6.614 6.713 1.00 92.25 180 GLY A O 1
ATOM 1462 N N . ARG A 1 181 ? 8.139 -6.030 6.427 1.00 92.12 181 ARG A N 1
ATOM 1463 C CA . ARG A 1 181 ? 7.873 -7.058 5.422 1.00 92.12 181 ARG A CA 1
ATOM 1464 C C . ARG A 1 181 ? 7.950 -6.503 4.019 1.00 92.12 181 ARG A C 1
ATOM 1466 O O . ARG A 1 181 ? 7.365 -5.470 3.701 1.00 92.12 181 ARG A O 1
ATOM 1473 N N . TYR A 1 182 ? 8.620 -7.260 3.165 1.00 93.94 182 TYR A N 1
ATOM 1474 C CA . TYR A 1 182 ? 8.747 -6.966 1.752 1.00 93.94 182 TYR A CA 1
ATOM 1475 C C . TYR A 1 182 ? 7.978 -8.003 0.945 1.00 93.94 182 TYR A C 1
ATOM 1477 O O . TYR A 1 182 ? 8.107 -9.207 1.153 1.00 93.94 182 TYR A O 1
ATOM 1485 N N . PHE A 1 183 ? 7.195 -7.531 -0.015 1.00 92.75 183 PHE A N 1
ATOM 1486 C CA . PHE A 1 183 ? 6.452 -8.370 -0.941 1.00 92.75 183 PHE A CA 1
ATOM 1487 C C . PHE A 1 183 ? 6.863 -8.049 -2.366 1.00 92.75 183 PHE A C 1
ATOM 1489 O O . PHE A 1 183 ? 6.695 -6.925 -2.833 1.00 92.75 183 PHE A O 1
ATOM 1496 N N . GLN A 1 184 ? 7.369 -9.045 -3.085 1.00 92.75 184 GLN A N 1
ATOM 1497 C CA . GLN A 1 184 ? 7.608 -8.936 -4.512 1.00 92.75 184 GLN A CA 1
ATOM 1498 C C . GLN A 1 184 ? 6.280 -9.071 -5.262 1.00 92.75 184 GLN A C 1
ATOM 1500 O O . GLN A 1 184 ? 5.702 -10.158 -5.328 1.00 92.75 184 GLN A O 1
ATOM 1505 N N . ILE A 1 185 ? 5.820 -7.979 -5.864 1.00 91.50 185 ILE A N 1
ATOM 1506 C CA . ILE A 1 185 ? 4.585 -7.935 -6.644 1.00 91.50 185 ILE A CA 1
ATOM 1507 C C . ILE A 1 185 ? 4.876 -8.362 -8.081 1.00 91.50 185 ILE A C 1
ATOM 1509 O O . ILE A 1 185 ? 5.725 -7.807 -8.788 1.00 91.50 185 ILE A O 1
ATOM 1513 N N . ARG A 1 186 ? 4.133 -9.368 -8.521 1.00 89.31 186 ARG A N 1
ATOM 1514 C CA . ARG A 1 186 ? 4.165 -9.969 -9.847 1.00 89.31 186 ARG A CA 1
ATOM 1515 C C . ARG A 1 186 ? 2.904 -9.553 -10.587 1.00 89.31 186 ARG A C 1
ATOM 1517 O O . ARG A 1 186 ? 1.849 -10.161 -10.427 1.00 89.31 186 ARG A O 1
ATOM 1524 N N . LEU A 1 187 ? 3.021 -8.502 -11.394 1.00 86.81 187 LEU A N 1
ATOM 1525 C CA . LEU A 1 187 ? 1.924 -8.052 -12.246 1.00 86.81 187 LEU A CA 1
ATOM 1526 C C . LEU A 1 187 ? 1.646 -9.096 -13.330 1.00 86.81 187 LEU A C 1
ATOM 1528 O O . LEU A 1 187 ? 2.570 -9.563 -14.013 1.00 86.81 187 LEU A O 1
ATOM 1532 N N . LYS A 1 188 ? 0.371 -9.445 -13.494 1.00 86.06 188 LYS A N 1
ATOM 1533 C CA . LYS A 1 188 ? -0.087 -10.209 -14.650 1.00 86.06 188 LYS A CA 1
ATOM 1534 C C . LYS A 1 188 ? -0.313 -9.260 -15.826 1.00 86.06 188 LYS A C 1
ATOM 1536 O O . LYS A 1 188 ? -0.370 -8.045 -15.662 1.00 86.06 188 LYS A O 1
ATOM 1541 N N . ASP A 1 189 ? -0.380 -9.794 -17.029 1.00 82.56 189 ASP A N 1
ATOM 1542 C CA . ASP A 1 189 ? -0.826 -9.051 -18.196 1.00 82.56 189 ASP A CA 1
ATOM 1543 C C . ASP A 1 189 ? -2.351 -9.142 -18.358 1.00 82.56 189 ASP A C 1
ATOM 1545 O O . ASP A 1 189 ? -3.071 -9.740 -17.553 1.00 82.56 189 ASP A O 1
ATOM 1549 N N . ALA A 1 190 ? -2.841 -8.541 -19.436 1.00 74.62 190 ALA A N 1
ATOM 1550 C CA . ALA A 1 190 ? -4.220 -8.605 -19.896 1.00 74.62 190 ALA A CA 1
ATOM 1551 C C . ALA A 1 190 ? -4.810 -10.027 -19.930 1.00 74.62 190 ALA A C 1
ATOM 1553 O O . ALA A 1 190 ? -6.008 -10.180 -19.684 1.00 74.62 190 ALA A O 1
ATOM 1554 N N . ASP A 1 191 ? -3.982 -11.030 -20.222 1.00 78.12 191 ASP A N 1
ATOM 1555 C CA . ASP A 1 191 ? -4.357 -12.440 -20.331 1.00 78.12 191 ASP A CA 1
ATOM 1556 C C . ASP A 1 191 ? -4.181 -13.193 -18.997 1.00 78.12 191 ASP A C 1
ATOM 1558 O O . ASP A 1 191 ? -4.292 -14.419 -18.939 1.00 78.12 191 ASP A O 1
ATOM 1562 N N . LYS A 1 192 ? -3.942 -12.457 -17.902 1.00 77.38 192 LYS A N 1
ATOM 1563 C CA . LYS A 1 192 ? -3.719 -12.962 -16.539 1.00 77.38 192 LYS A CA 1
ATOM 1564 C C . LYS A 1 192 ? -2.481 -13.857 -16.430 1.00 77.38 192 LYS A C 1
ATOM 1566 O O . LYS A 1 192 ? -2.392 -14.706 -15.541 1.00 77.38 192 LYS A O 1
ATOM 1571 N N . THR A 1 193 ? -1.494 -13.644 -17.297 1.00 79.81 193 THR A N 1
ATOM 1572 C CA . THR A 1 193 ? -0.197 -14.318 -17.240 1.00 79.81 193 THR A CA 1
ATOM 1573 C C . THR A 1 193 ? 0.840 -13.426 -16.569 1.00 79.81 193 THR A C 1
ATOM 1575 O O . THR A 1 193 ? 0.931 -12.235 -16.838 1.00 79.81 193 THR A O 1
ATOM 1578 N N . VAL A 1 194 ? 1.634 -13.976 -15.651 1.00 74.31 194 VAL A N 1
ATOM 1579 C CA . VAL A 1 194 ? 2.685 -13.212 -14.961 1.00 74.31 194 VAL A CA 1
ATOM 1580 C C . VAL A 1 194 ? 3.821 -12.943 -15.939 1.00 74.31 194 VAL A C 1
ATOM 1582 O O . VAL A 1 194 ? 4.465 -13.925 -16.308 1.00 74.31 194 VAL A O 1
ATOM 1585 N N . LYS A 1 195 ? 4.073 -11.676 -16.330 1.00 76.56 195 LYS A N 1
ATOM 1586 C CA . LYS A 1 195 ? 5.328 -11.191 -16.965 1.00 76.56 195 LYS A CA 1
ATOM 1587 C C . LYS A 1 195 ? 5.226 -9.739 -17.466 1.00 76.56 195 LYS A C 1
ATOM 1589 O O . LYS A 1 195 ? 4.771 -9.511 -18.579 1.00 76.56 195 LYS A O 1
ATOM 1594 N N . LEU A 1 196 ? 5.786 -8.773 -16.729 1.00 87.50 196 LEU A N 1
ATOM 1595 C CA . LEU A 1 196 ? 6.195 -7.488 -17.317 1.00 87.50 196 LEU A CA 1
ATOM 1596 C C . LEU A 1 196 ? 7.575 -7.655 -17.961 1.00 87.50 196 LEU A C 1
ATOM 1598 O O . LEU A 1 196 ? 8.586 -7.695 -17.261 1.00 87.50 196 LEU A O 1
ATOM 1602 N N . LEU A 1 197 ? 7.619 -7.761 -19.288 1.00 91.31 197 LEU A N 1
ATOM 1603 C CA . LEU A 1 197 ? 8.862 -7.948 -20.038 1.00 91.31 197 LEU A CA 1
ATOM 1604 C C . LEU A 1 197 ? 9.115 -6.816 -21.030 1.00 91.31 197 LEU A C 1
ATOM 1606 O O . LEU A 1 197 ? 8.196 -6.300 -21.667 1.00 91.31 197 LEU A O 1
ATOM 1610 N N . PHE A 1 198 ? 10.393 -6.494 -21.192 1.00 92.94 198 PHE A N 1
ATOM 1611 C CA . PHE A 1 198 ? 10.910 -5.552 -22.175 1.00 92.94 198 PHE A CA 1
ATOM 1612 C C . PHE A 1 198 ? 11.669 -6.296 -23.275 1.00 92.94 198 PHE A C 1
ATOM 1614 O O . PHE A 1 198 ? 12.340 -7.307 -23.026 1.00 92.94 198 PHE A O 1
ATOM 1621 N N . GLY A 1 199 ? 11.609 -5.778 -24.501 1.00 91.75 199 GLY A N 1
ATOM 1622 C CA . GLY A 1 199 ? 12.411 -6.293 -25.599 1.00 91.75 199 GLY A CA 1
ATOM 1623 C C . GLY A 1 199 ? 13.922 -6.074 -25.403 1.00 91.75 199 GLY A C 1
ATOM 1624 O O . GLY A 1 199 ? 14.370 -5.365 -24.491 1.00 91.75 199 GLY A O 1
ATOM 1625 N N . PRO A 1 200 ? 14.755 -6.695 -26.258 1.00 91.06 200 PRO A N 1
ATOM 1626 C CA . PRO A 1 200 ? 16.199 -6.472 -26.255 1.00 91.06 200 PRO A CA 1
ATOM 1627 C C . PRO A 1 200 ? 16.525 -4.989 -26.486 1.00 91.06 200 PRO A C 1
ATOM 1629 O O . PRO A 1 200 ? 16.115 -4.420 -27.493 1.00 91.06 200 PRO A O 1
ATOM 1632 N N . GLY A 1 201 ? 17.272 -4.365 -25.571 1.00 92.81 201 GLY A N 1
ATOM 1633 C CA . GLY A 1 201 ? 17.629 -2.943 -25.672 1.00 92.81 201 GLY A CA 1
ATOM 1634 C C . GLY A 1 201 ? 16.485 -1.958 -25.401 1.00 92.81 201 GLY A C 1
ATOM 1635 O O . GLY A 1 201 ? 16.712 -0.749 -25.414 1.00 92.81 201 GLY A O 1
ATOM 1636 N N . GLU A 1 202 ? 15.273 -2.448 -25.137 1.00 95.44 202 GLU A N 1
ATOM 1637 C CA . GLU A 1 202 ? 14.118 -1.616 -24.810 1.00 95.44 202 GLU A CA 1
ATOM 1638 C C . GLU A 1 202 ? 14.051 -1.360 -23.304 1.00 95.44 202 GLU A C 1
ATOM 1640 O O . GLU A 1 202 ? 14.305 -2.255 -22.489 1.00 95.44 202 GLU A O 1
ATOM 1645 N N . TYR A 1 203 ? 13.679 -0.135 -22.935 1.00 95.69 203 TYR A N 1
ATOM 1646 C CA . TYR A 1 203 ? 13.448 0.267 -21.545 1.00 95.69 203 TYR A CA 1
ATOM 1647 C C . TYR A 1 203 ? 12.051 0.839 -21.291 1.00 95.69 203 TYR A C 1
ATOM 1649 O O . TYR A 1 203 ? 11.696 1.116 -20.150 1.00 95.69 203 TYR A O 1
ATOM 1657 N N . PHE A 1 204 ? 11.265 1.017 -22.348 1.00 94.81 204 PHE A N 1
ATOM 1658 C CA . PHE A 1 204 ? 9.912 1.546 -22.301 1.00 94.81 204 PHE A CA 1
ATOM 1659 C C . PHE A 1 204 ? 9.040 0.779 -23.295 1.00 94.81 204 PHE A C 1
ATOM 1661 O O . PHE A 1 204 ? 9.541 0.076 -24.171 1.00 94.81 204 PHE A O 1
ATOM 1668 N N . MET A 1 205 ? 7.733 0.968 -23.179 1.00 92.44 205 MET A N 1
ATOM 1669 C CA . MET A 1 205 ? 6.764 0.632 -24.219 1.00 92.44 205 MET A CA 1
ATOM 1670 C C . MET A 1 205 ? 5.844 1.833 -24.438 1.00 92.44 205 MET A C 1
ATOM 1672 O O . MET A 1 205 ? 5.838 2.772 -23.634 1.00 92.44 205 MET A O 1
ATOM 1676 N N . SER A 1 206 ? 5.091 1.856 -25.538 1.00 88.25 206 SER A N 1
ATOM 1677 C CA . SER A 1 206 ? 4.179 2.975 -25.775 1.00 88.25 206 SER A CA 1
ATOM 1678 C C . SER A 1 206 ? 3.137 3.061 -24.651 1.00 88.25 206 SER A C 1
ATOM 1680 O O . SER A 1 206 ? 2.731 2.041 -24.093 1.00 88.25 206 SER A O 1
ATOM 1682 N N . LYS A 1 207 ? 2.680 4.275 -24.307 1.00 84.81 207 LYS A N 1
ATOM 1683 C CA . LYS A 1 207 ? 1.657 4.454 -23.258 1.00 84.81 207 LYS A CA 1
ATOM 1684 C C . LYS A 1 207 ? 0.372 3.680 -23.575 1.00 84.81 207 LYS A C 1
ATOM 1686 O O . LYS A 1 207 ? -0.262 3.177 -22.659 1.00 84.81 207 LYS A O 1
ATOM 1691 N N . ALA A 1 208 ? 0.019 3.563 -24.858 1.00 83.69 208 ALA A N 1
ATOM 1692 C CA . ALA A 1 208 ? -1.123 2.773 -25.308 1.00 83.69 208 ALA A CA 1
ATOM 1693 C C . ALA A 1 208 ? -0.902 1.273 -25.061 1.00 83.69 208 ALA A C 1
ATOM 1695 O O . ALA A 1 208 ? -1.731 0.650 -24.411 1.00 83.69 208 ALA A O 1
ATOM 1696 N N . ASP A 1 209 ? 0.245 0.719 -25.473 1.00 86.88 209 ASP A N 1
ATOM 1697 C CA . ASP A 1 209 ? 0.549 -0.702 -25.249 1.00 86.88 209 ASP A CA 1
ATOM 1698 C C . ASP A 1 209 ? 0.622 -1.040 -23.758 1.00 86.88 209 ASP A C 1
ATOM 1700 O O . ASP A 1 209 ? 0.113 -2.074 -23.327 1.00 86.88 209 ASP A O 1
ATOM 1704 N N . PHE A 1 210 ? 1.239 -0.161 -22.961 1.00 87.75 210 PHE A N 1
ATOM 1705 C CA . PHE A 1 210 ? 1.317 -0.338 -21.515 1.00 87.75 210 PHE A CA 1
ATOM 1706 C C . PHE A 1 210 ? -0.073 -0.354 -20.890 1.00 87.75 210 PHE A C 1
ATOM 1708 O O . PHE A 1 210 ? -0.391 -1.238 -20.102 1.00 87.75 210 PHE A O 1
ATOM 1715 N N . ARG A 1 211 ? -0.907 0.617 -21.261 1.00 83.75 211 ARG A N 1
ATOM 1716 C CA . ARG A 1 211 ? -2.279 0.729 -20.785 1.00 83.75 211 ARG A CA 1
ATOM 1717 C C . ARG A 1 211 ? -3.099 -0.511 -21.127 1.00 83.75 211 ARG A C 1
ATOM 1719 O O . ARG A 1 211 ? -3.747 -1.069 -20.249 1.00 83.75 211 ARG A O 1
ATOM 1726 N N . ASP A 1 212 ? -3.035 -0.957 -22.375 1.00 83.44 212 ASP A N 1
ATOM 1727 C CA . ASP A 1 212 ? -3.846 -2.071 -22.861 1.00 83.44 212 ASP A CA 1
ATOM 1728 C C . ASP A 1 212 ? -3.421 -3.411 -22.232 1.00 83.44 212 ASP A C 1
ATOM 1730 O O . ASP A 1 212 ? -4.249 -4.312 -22.073 1.00 83.44 212 ASP A O 1
ATOM 1734 N N . ARG A 1 213 ? -2.139 -3.550 -21.857 1.00 85.25 213 ARG A N 1
ATOM 1735 C CA . ARG A 1 213 ? -1.583 -4.779 -21.263 1.00 85.25 213 ARG A CA 1
ATOM 1736 C C . ARG A 1 213 ? -1.572 -4.795 -19.738 1.00 85.25 213 ARG A C 1
ATOM 1738 O O . ARG A 1 213 ? -1.809 -5.850 -19.163 1.00 85.25 213 ARG A O 1
ATOM 1745 N N . TYR A 1 214 ? -1.274 -3.669 -19.099 1.00 85.38 214 TYR A N 1
ATOM 1746 C CA . TYR A 1 214 ? -0.997 -3.585 -17.660 1.00 85.38 214 TYR A CA 1
ATOM 1747 C C . TYR A 1 214 ? -1.794 -2.493 -16.943 1.00 85.38 214 TYR A C 1
ATOM 1749 O O . TYR A 1 214 ? -1.735 -2.425 -15.719 1.00 85.38 214 TYR A O 1
ATOM 1757 N N . GLY A 1 215 ? -2.540 -1.643 -17.656 1.00 82.38 215 GLY A N 1
ATOM 1758 C CA . GLY A 1 215 ? -3.242 -0.513 -17.043 1.00 82.38 215 GLY A CA 1
ATOM 1759 C C . GLY A 1 215 ? -4.278 -0.950 -16.014 1.00 82.38 215 GLY A C 1
ATOM 1760 O O . GLY A 1 215 ? -4.213 -0.532 -14.861 1.00 82.38 215 GLY A O 1
ATOM 1761 N N . SER A 1 216 ? -5.159 -1.883 -16.390 1.00 80.56 216 SER A N 1
ATOM 1762 C CA . SER A 1 216 ? -6.140 -2.453 -15.456 1.00 80.56 216 SER A CA 1
ATOM 1763 C C . SER A 1 216 ? -5.481 -3.214 -14.306 1.00 80.56 216 SER A C 1
ATOM 1765 O O . SER A 1 216 ? -6.001 -3.221 -13.201 1.00 80.56 216 SER A O 1
ATOM 1767 N N . VAL A 1 217 ? -4.327 -3.841 -14.551 1.00 85.38 217 VAL A N 1
ATOM 1768 C CA . VAL A 1 217 ? -3.611 -4.645 -13.554 1.00 85.38 217 VAL A CA 1
ATOM 1769 C C . VAL A 1 217 ? -2.946 -3.767 -12.496 1.00 85.38 217 VAL A C 1
ATOM 1771 O O . VAL A 1 217 ? -3.000 -4.085 -11.313 1.00 85.38 217 VAL A O 1
ATOM 1774 N N . ILE A 1 218 ? -2.328 -2.659 -12.906 1.00 84.94 218 ILE A N 1
ATOM 1775 C CA . ILE A 1 218 ? -1.712 -1.710 -11.974 1.00 84.94 218 ILE A CA 1
ATOM 1776 C C . ILE A 1 218 ? -2.779 -0.941 -11.214 1.00 84.94 218 ILE A C 1
ATOM 1778 O O . ILE A 1 218 ? -2.615 -0.764 -10.013 1.00 84.94 218 ILE A O 1
ATOM 1782 N N . GLY A 1 219 ? -3.864 -0.534 -11.881 1.00 82.12 219 GLY A N 1
ATOM 1783 C CA . GLY A 1 219 ? -5.032 0.029 -11.205 1.00 82.12 219 GLY A CA 1
ATOM 1784 C C . GLY A 1 219 ? -5.545 -0.921 -10.125 1.00 82.12 219 GLY A C 1
ATOM 1785 O O . GLY A 1 219 ? -5.567 -0.548 -8.960 1.00 82.12 219 GLY A O 1
ATOM 1786 N N . ALA A 1 220 ? -5.811 -2.181 -10.489 1.00 84.00 220 ALA A N 1
ATOM 1787 C CA . ALA A 1 220 ? -6.246 -3.207 -9.545 1.00 84.00 220 ALA A CA 1
ATOM 1788 C C . ALA A 1 220 ? -5.265 -3.400 -8.384 1.00 84.00 220 ALA A C 1
ATOM 1790 O O . ALA A 1 220 ? -5.681 -3.401 -7.237 1.00 84.00 220 ALA A O 1
ATOM 1791 N N . PHE A 1 221 ? -3.960 -3.505 -8.656 1.00 87.38 221 PHE A N 1
ATOM 1792 C CA . PHE A 1 221 ? -2.949 -3.627 -7.605 1.00 87.38 221 PHE A CA 1
ATOM 1793 C C . PHE A 1 221 ? -2.954 -2.433 -6.651 1.00 87.38 221 PHE A C 1
ATOM 1795 O O . PHE A 1 221 ? -2.956 -2.623 -5.440 1.00 87.38 221 PHE A O 1
ATOM 1802 N N . VAL A 1 222 ? -2.950 -1.209 -7.179 1.00 83.38 222 VAL A N 1
ATOM 1803 C CA . VAL A 1 222 ? -2.952 0.007 -6.359 1.00 83.38 222 VAL A CA 1
ATOM 1804 C C . VAL A 1 222 ? -4.207 0.063 -5.495 1.00 83.38 222 VAL A C 1
ATOM 1806 O O . VAL A 1 222 ? -4.093 0.320 -4.299 1.00 83.38 222 VAL A O 1
ATOM 1809 N N . THR A 1 223 ? -5.377 -0.186 -6.079 1.00 79.56 223 THR A N 1
ATOM 1810 C CA . THR A 1 223 ? -6.650 -0.147 -5.362 1.00 79.56 223 THR A CA 1
ATOM 1811 C C . THR A 1 223 ? -6.719 -1.267 -4.328 1.00 79.56 223 THR A C 1
ATOM 1813 O O . THR A 1 223 ? -6.871 -0.990 -3.145 1.00 79.56 223 THR A O 1
ATOM 1816 N N . GLU A 1 224 ? -6.509 -2.526 -4.716 1.00 83.94 224 GLU A N 1
ATOM 1817 C CA . GLU A 1 224 ? -6.619 -3.672 -3.804 1.00 83.94 224 GLU A CA 1
ATOM 1818 C C . GLU A 1 224 ? -5.585 -3.624 -2.674 1.00 83.94 224 GLU A C 1
ATOM 1820 O O . GLU A 1 224 ? -5.916 -3.940 -1.531 1.00 83.94 224 GLU A O 1
ATOM 1825 N N . ALA A 1 225 ? -4.342 -3.218 -2.957 1.00 81.69 225 ALA A N 1
ATOM 1826 C CA . ALA A 1 225 ? -3.290 -3.184 -1.943 1.00 81.69 225 ALA A CA 1
ATOM 1827 C C . ALA A 1 225 ? -3.465 -2.048 -0.926 1.00 81.69 225 ALA A C 1
ATOM 1829 O O . ALA A 1 225 ? -2.965 -2.163 0.192 1.00 81.69 225 ALA A O 1
ATOM 1830 N N . LEU A 1 226 ? -4.141 -0.954 -1.298 1.00 74.31 226 LEU A N 1
ATOM 1831 C CA . LEU A 1 226 ? -4.272 0.233 -0.447 1.00 74.31 226 LEU A CA 1
ATOM 1832 C C . LEU A 1 226 ? -5.657 0.423 0.160 1.00 74.31 226 LEU A C 1
ATOM 1834 O O . LEU A 1 226 ? -5.752 1.048 1.217 1.00 74.31 226 LEU A O 1
ATOM 1838 N N . ALA A 1 227 ? -6.714 -0.070 -0.485 1.00 72.69 227 ALA A N 1
ATOM 1839 C CA . ALA A 1 227 ? -8.092 0.242 -0.117 1.00 72.69 227 ALA A CA 1
ATOM 1840 C C . ALA A 1 227 ? -8.411 -0.155 1.330 1.00 72.69 227 ALA A C 1
ATOM 1842 O O . ALA A 1 227 ? -8.996 0.638 2.061 1.00 72.69 227 ALA A O 1
ATOM 1843 N N . ALA A 1 228 ? -7.942 -1.320 1.779 1.00 66.06 228 ALA A N 1
ATOM 1844 C CA . ALA A 1 228 ? -8.242 -1.841 3.113 1.00 66.06 228 ALA A CA 1
ATOM 1845 C C . ALA A 1 228 ? -7.468 -1.175 4.268 1.00 66.06 228 ALA A C 1
ATOM 1847 O O . ALA A 1 228 ? -7.736 -1.474 5.429 1.00 66.06 228 ALA A O 1
ATOM 1848 N N . LEU A 1 229 ? -6.487 -0.315 3.976 1.00 72.62 229 LEU A N 1
ATOM 1849 C CA . LEU A 1 229 ? -5.679 0.359 4.996 1.00 72.62 229 LEU A CA 1
ATOM 1850 C C . LEU A 1 229 ? -6.222 1.754 5.290 1.00 72.62 229 LEU A C 1
ATOM 1852 O O . LEU A 1 229 ? -6.750 2.424 4.396 1.00 72.62 229 LEU A O 1
ATOM 1856 N N . LYS A 1 230 ? -6.039 2.235 6.523 1.00 77.25 230 LYS A N 1
ATOM 1857 C CA . LYS A 1 230 ? -6.430 3.604 6.893 1.00 77.25 230 LYS A CA 1
ATOM 1858 C C . LYS A 1 230 ? -5.549 4.635 6.190 1.00 77.25 230 LYS A C 1
ATOM 1860 O O . LYS A 1 230 ? -4.416 4.362 5.803 1.00 77.25 230 LYS A O 1
ATOM 1865 N N . ALA A 1 231 ? -6.062 5.851 6.009 1.00 74.81 231 ALA A N 1
ATOM 1866 C CA . ALA A 1 231 ? -5.392 6.882 5.212 1.00 74.81 231 ALA A CA 1
ATOM 1867 C C . ALA A 1 231 ? -3.991 7.273 5.731 1.00 74.81 231 ALA A C 1
ATOM 1869 O O . ALA A 1 231 ? -3.123 7.640 4.937 1.00 74.81 231 ALA A O 1
ATOM 1870 N N . ASP A 1 232 ? -3.768 7.210 7.041 1.00 77.88 232 ASP A N 1
ATOM 1871 C CA . ASP A 1 232 ? -2.480 7.406 7.709 1.00 77.88 232 ASP A CA 1
ATOM 1872 C C . ASP A 1 232 ? -1.538 6.206 7.521 1.00 77.88 232 ASP A C 1
ATOM 1874 O O . ASP A 1 232 ? -0.368 6.388 7.180 1.00 77.88 232 ASP A O 1
ATOM 1878 N N . GLU A 1 233 ? -2.056 4.984 7.618 1.00 82.69 233 GLU A N 1
ATOM 1879 C CA . GLU A 1 233 ? -1.308 3.741 7.374 1.00 82.69 233 GLU A CA 1
ATOM 1880 C C . GLU A 1 233 ? -0.860 3.620 5.908 1.00 82.69 233 GLU A C 1
ATOM 1882 O O . GLU A 1 233 ? 0.279 3.239 5.623 1.00 82.69 233 GLU A O 1
ATOM 1887 N N . ARG A 1 234 ? -1.707 4.053 4.962 1.00 79.88 234 ARG A N 1
ATOM 1888 C CA . ARG A 1 234 ? -1.382 4.135 3.525 1.00 79.88 234 ARG A CA 1
ATOM 1889 C C . ARG A 1 234 ? -0.123 4.978 3.263 1.00 79.88 234 ARG A C 1
ATOM 1891 O O . ARG A 1 234 ? 0.580 4.724 2.289 1.00 79.88 234 ARG A O 1
ATOM 1898 N N . GLN A 1 235 ? 0.189 5.974 4.103 1.00 80.38 235 GLN A N 1
ATOM 1899 C CA . GLN A 1 235 ? 1.394 6.812 3.950 1.00 80.38 235 GLN A CA 1
ATOM 1900 C C . GLN A 1 235 ? 2.670 6.132 4.459 1.00 80.38 235 GLN A C 1
ATOM 1902 O O . GLN A 1 235 ? 3.781 6.480 4.025 1.00 80.38 235 GLN A O 1
ATOM 1907 N N . ALA A 1 236 ? 2.520 5.188 5.388 1.00 86.44 236 ALA A N 1
ATOM 1908 C CA . ALA A 1 236 ? 3.623 4.425 5.950 1.00 86.44 236 ALA A CA 1
ATOM 1909 C C . ALA A 1 236 ? 4.145 3.388 4.944 1.00 86.44 236 ALA A C 1
ATOM 1911 O O . ALA A 1 236 ? 5.358 3.197 4.844 1.00 86.44 236 ALA A O 1
ATOM 1912 N N . LEU A 1 237 ? 3.252 2.820 4.124 1.00 89.00 237 LEU A N 1
ATOM 1913 C CA . LEU A 1 237 ? 3.624 1.935 3.023 1.00 89.00 237 LEU A CA 1
ATOM 1914 C C . LEU A 1 237 ? 4.604 2.599 2.054 1.00 89.00 237 LEU A C 1
ATOM 1916 O O . LEU A 1 237 ? 4.480 3.782 1.709 1.00 89.00 237 LEU A O 1
ATOM 1920 N N . LYS A 1 238 ? 5.567 1.814 1.566 1.00 92.62 238 LYS A N 1
ATOM 1921 C CA . LYS A 1 238 ? 6.500 2.244 0.517 1.00 92.62 238 LYS A CA 1
ATOM 1922 C C . LYS A 1 238 ? 6.443 1.284 -0.654 1.00 92.62 238 LYS A C 1
ATOM 1924 O O . LYS A 1 238 ? 6.361 0.073 -0.489 1.00 92.62 238 LYS A O 1
ATOM 1929 N N . LEU A 1 239 ? 6.514 1.851 -1.853 1.00 94.06 239 LEU A N 1
ATOM 1930 C CA . LEU A 1 239 ? 6.655 1.082 -3.076 1.00 94.06 239 LEU A CA 1
ATOM 1931 C C . LEU A 1 239 ? 8.082 1.253 -3.581 1.00 94.06 239 LEU A C 1
ATOM 1933 O O . LEU A 1 239 ? 8.473 2.365 -3.936 1.00 94.06 239 LEU A O 1
ATOM 1937 N N . PHE A 1 240 ? 8.846 0.173 -3.630 1.00 96.12 240 PHE A N 1
ATOM 1938 C CA . PHE A 1 240 ? 10.177 0.157 -4.215 1.00 96.12 240 PHE A CA 1
ATOM 1939 C C . PHE A 1 240 ? 10.131 -0.500 -5.594 1.00 96.12 240 PHE A C 1
ATOM 1941 O O . PHE A 1 240 ? 9.417 -1.473 -5.810 1.00 96.12 240 PHE A O 1
ATOM 1948 N N . LEU A 1 241 ? 10.873 0.032 -6.556 1.00 96.00 241 LEU A N 1
ATOM 1949 C CA . LEU A 1 241 ? 10.896 -0.464 -7.931 1.00 96.00 241 LEU A CA 1
ATOM 1950 C C . LEU A 1 241 ? 12.311 -0.856 -8.306 1.00 96.00 241 LEU A C 1
ATOM 1952 O O . LEU A 1 241 ? 13.236 -0.108 -8.024 1.00 96.00 241 LEU A O 1
ATOM 1956 N N . LYS A 1 242 ? 12.488 -1.984 -8.986 1.00 95.81 242 LYS A N 1
ATOM 1957 C CA . LYS A 1 242 ? 13.798 -2.437 -9.461 1.00 95.81 242 LYS A CA 1
ATOM 1958 C C . LYS A 1 242 ? 13.671 -2.944 -10.884 1.00 95.81 242 LYS A C 1
ATOM 1960 O O . LYS A 1 242 ? 12.919 -3.879 -11.142 1.00 95.81 242 LYS A O 1
ATOM 1965 N N . GLY A 1 243 ? 14.403 -2.350 -11.817 1.00 96.06 243 GLY A N 1
ATOM 1966 C CA . GLY A 1 243 ? 14.544 -2.936 -13.146 1.00 96.06 243 GLY A CA 1
ATOM 1967 C C . GLY A 1 243 ? 15.641 -3.994 -13.181 1.00 96.06 243 GLY A C 1
ATOM 1968 O O . GLY A 1 243 ? 16.555 -3.998 -12.354 1.00 96.06 243 GLY A O 1
ATOM 1969 N N . SER A 1 244 ? 15.572 -4.874 -14.171 1.00 95.44 244 SER A N 1
ATOM 1970 C CA . SER A 1 244 ? 16.620 -5.848 -14.451 1.00 95.44 244 SER A CA 1
ATOM 1971 C C . SER A 1 244 ? 16.877 -5.954 -15.952 1.00 95.44 244 SER A C 1
ATOM 1973 O O . SER A 1 244 ? 16.040 -5.585 -16.787 1.00 95.44 244 SER A O 1
ATOM 1975 N N . ALA A 1 245 ? 18.079 -6.393 -16.305 1.00 96.00 245 ALA A N 1
ATOM 1976 C CA . ALA A 1 245 ? 18.469 -6.751 -17.659 1.00 96.00 245 ALA A CA 1
ATOM 1977 C C . ALA A 1 245 ? 19.358 -7.993 -17.622 1.00 96.00 245 ALA A C 1
ATOM 1979 O O . ALA A 1 245 ? 20.014 -8.261 -16.622 1.00 96.00 245 ALA A O 1
ATOM 1980 N N . ASP A 1 246 ? 19.417 -8.728 -18.726 1.00 95.50 246 ASP A N 1
ATOM 1981 C CA . ASP A 1 246 ? 20.356 -9.832 -18.879 1.00 95.50 246 ASP A CA 1
ATOM 1982 C C . ASP A 1 246 ? 21.696 -9.356 -19.453 1.00 95.50 246 ASP A C 1
ATOM 1984 O O . ASP A 1 246 ? 21.820 -8.244 -19.974 1.00 95.50 246 ASP A O 1
ATOM 1988 N N . ILE A 1 247 ? 22.714 -10.219 -19.411 1.00 95.62 247 ILE A N 1
ATOM 1989 C CA . ILE A 1 247 ? 24.068 -9.897 -19.908 1.00 95.62 247 ILE A CA 1
ATOM 1990 C C . ILE A 1 247 ? 24.133 -9.654 -21.433 1.00 95.62 247 ILE A C 1
ATOM 1992 O O . ILE A 1 247 ? 25.175 -9.274 -21.980 1.00 95.62 247 ILE A O 1
ATOM 1996 N N . SER A 1 248 ? 23.032 -9.892 -22.150 1.00 93.25 248 SER A N 1
ATOM 1997 C CA . SER A 1 248 ? 22.947 -9.785 -23.605 1.00 93.25 248 SER A CA 1
ATOM 1998 C C . SER A 1 248 ? 23.290 -8.378 -24.087 1.00 93.25 248 SER A C 1
ATOM 2000 O O . SER A 1 248 ? 22.556 -7.426 -23.862 1.00 93.25 248 SER A O 1
ATOM 2002 N N . GLY A 1 249 ? 24.398 -8.249 -24.819 1.00 89.56 249 GLY A N 1
ATOM 2003 C CA . GLY A 1 249 ? 24.817 -6.965 -25.380 1.00 89.56 249 GLY A CA 1
ATOM 2004 C C . GLY A 1 249 ? 25.569 -6.055 -24.406 1.00 89.56 249 GLY A C 1
ATOM 2005 O O . GLY A 1 249 ? 25.823 -4.909 -24.769 1.00 89.56 249 GLY A O 1
ATOM 2006 N N . GLN A 1 250 ? 26.001 -6.545 -23.234 1.00 93.81 250 GLN A N 1
ATOM 2007 C CA . GLN A 1 250 ? 26.678 -5.740 -22.202 1.00 93.81 250 GLN A CA 1
ATOM 2008 C C . GLN A 1 250 ? 27.770 -4.802 -22.742 1.00 93.81 250 GLN A C 1
ATOM 2010 O O . GLN A 1 250 ? 27.832 -3.631 -22.375 1.00 93.81 250 GLN A O 1
ATOM 2015 N N . ASN A 1 251 ? 28.601 -5.303 -23.660 1.00 92.56 251 ASN A N 1
ATOM 2016 C CA . ASN A 1 251 ? 29.737 -4.557 -24.206 1.00 92.56 251 ASN A CA 1
ATOM 2017 C C . ASN A 1 251 ? 29.483 -3.954 -25.597 1.00 92.56 251 ASN A C 1
ATOM 2019 O O . ASN A 1 251 ? 30.281 -3.142 -26.060 1.00 92.56 251 ASN A O 1
ATOM 2023 N N . THR A 1 252 ? 28.405 -4.347 -26.277 1.00 93.38 252 THR A N 1
ATOM 2024 C CA . THR A 1 252 ? 28.171 -4.024 -27.697 1.00 93.38 252 THR A CA 1
ATOM 2025 C C . THR A 1 252 ? 26.943 -3.155 -27.929 1.00 93.38 252 THR A C 1
ATOM 2027 O O . THR A 1 252 ? 26.895 -2.428 -28.919 1.00 93.38 252 THR A O 1
ATOM 2030 N N . PHE A 1 253 ? 25.958 -3.203 -27.036 1.00 95.75 253 PHE A N 1
ATOM 2031 C CA . PHE A 1 253 ? 24.722 -2.452 -27.173 1.00 95.75 253 PHE A CA 1
ATOM 2032 C C . PHE A 1 253 ? 24.942 -0.962 -26.892 1.00 95.75 253 PHE A C 1
ATOM 2034 O O . PHE A 1 253 ? 25.585 -0.580 -25.908 1.00 95.75 253 PHE A O 1
ATOM 2041 N N . ARG A 1 254 ? 24.382 -0.123 -27.766 1.00 96.00 254 ARG A N 1
ATOM 2042 C CA . ARG A 1 254 ? 24.268 1.326 -27.599 1.00 96.00 254 ARG A CA 1
ATOM 2043 C C . ARG A 1 254 ? 22.884 1.753 -28.069 1.00 96.00 254 ARG A C 1
ATOM 2045 O O . ARG A 1 254 ? 22.522 1.495 -29.217 1.00 96.00 254 ARG A O 1
ATOM 2052 N N . GLY A 1 255 ? 22.127 2.376 -27.178 1.00 94.25 255 GLY A N 1
ATOM 2053 C CA . GLY A 1 255 ? 20.785 2.880 -27.429 1.00 94.25 255 GLY A CA 1
ATOM 2054 C C . GLY A 1 255 ? 20.735 4.404 -27.479 1.00 94.25 255 GLY A C 1
ATOM 2055 O O . GLY A 1 255 ? 21.695 5.097 -27.146 1.00 94.25 255 GLY A O 1
ATOM 2056 N N . ARG A 1 256 ? 19.583 4.929 -27.897 1.00 96.75 256 ARG A N 1
ATOM 2057 C CA . ARG A 1 256 ? 19.237 6.352 -27.800 1.00 96.75 256 ARG A CA 1
ATOM 2058 C C . ARG A 1 256 ? 17.951 6.483 -27.010 1.00 96.75 256 ARG A C 1
ATOM 2060 O O . ARG A 1 256 ? 17.017 5.724 -27.268 1.00 96.75 256 ARG A O 1
ATOM 2067 N N . LEU A 1 257 ? 17.913 7.417 -26.067 1.00 95.94 257 LEU A N 1
ATOM 2068 C CA . LEU A 1 257 ? 16.705 7.671 -25.293 1.00 95.94 257 LEU A CA 1
ATOM 2069 C C . LEU A 1 257 ? 15.595 8.176 -26.220 1.00 95.94 257 LEU A C 1
ATOM 2071 O O . LEU A 1 257 ? 15.823 9.011 -27.101 1.00 95.94 257 LEU A O 1
ATOM 2075 N N . ASP A 1 258 ? 14.391 7.654 -26.020 1.00 94.50 258 ASP A N 1
ATOM 2076 C CA . ASP A 1 258 ? 13.203 8.119 -26.712 1.00 94.50 258 ASP A CA 1
ATOM 2077 C C . ASP A 1 258 ? 12.828 9.522 -26.234 1.00 94.50 258 ASP A C 1
ATOM 2079 O O . ASP A 1 258 ? 12.893 9.851 -25.048 1.00 94.50 258 ASP A O 1
ATOM 2083 N N . LYS A 1 259 ? 12.399 10.362 -27.175 1.00 91.44 259 LYS A N 1
ATOM 2084 C CA . LYS A 1 259 ? 12.043 11.760 -26.912 1.00 91.44 259 LYS A CA 1
ATOM 2085 C C . LYS A 1 259 ? 10.882 11.927 -25.926 1.00 91.44 259 LYS A C 1
ATOM 2087 O O . LYS A 1 259 ? 10.760 12.994 -25.334 1.00 91.44 259 LYS A O 1
ATOM 2092 N N . HIS A 1 260 ? 10.018 10.922 -25.780 1.00 88.25 260 HIS A N 1
ATOM 2093 C CA . HIS A 1 260 ? 8.894 10.951 -24.844 1.00 88.25 260 HIS A CA 1
ATOM 2094 C C . HIS A 1 260 ? 9.270 10.413 -23.459 1.00 88.25 260 HIS A C 1
ATOM 2096 O O . HIS A 1 260 ? 8.547 10.677 -22.505 1.00 88.25 260 HIS A O 1
ATOM 2102 N N . PHE A 1 261 ? 10.391 9.693 -23.351 1.00 92.50 261 PHE A N 1
ATOM 2103 C CA . PHE A 1 261 ? 10.873 9.046 -22.129 1.00 92.50 261 PHE A CA 1
ATOM 2104 C C . PHE A 1 261 ? 12.359 9.360 -21.925 1.00 92.50 261 PHE A C 1
ATOM 2106 O O . PHE A 1 261 ? 13.225 8.478 -21.929 1.00 92.50 261 PHE A O 1
ATOM 2113 N N . LEU A 1 262 ? 12.656 10.657 -21.813 1.00 93.50 262 LEU A N 1
ATOM 2114 C CA . LEU A 1 262 ? 14.013 11.187 -21.730 1.00 93.50 262 LEU A CA 1
ATOM 2115 C C . LEU A 1 262 ? 14.521 11.166 -20.281 1.00 93.50 262 LEU A C 1
ATOM 2117 O O . LEU A 1 262 ? 14.494 12.174 -19.578 1.00 93.50 262 LEU A O 1
ATOM 2121 N N . TYR A 1 263 ? 14.990 10.006 -19.836 1.00 95.81 263 TYR A N 1
ATOM 2122 C CA . TYR A 1 263 ? 15.518 9.800 -18.485 1.00 95.81 263 TYR A CA 1
ATOM 2123 C C . TYR A 1 263 ? 17.041 9.997 -18.433 1.00 95.81 263 TYR A C 1
ATOM 2125 O O . TYR A 1 263 ? 17.797 9.053 -18.223 1.00 95.81 263 TYR A O 1
ATOM 2133 N N . SER A 1 264 ? 17.508 11.225 -18.673 1.00 94.94 264 SER A N 1
ATOM 2134 C CA . SER A 1 264 ? 18.946 11.551 -18.642 1.00 94.94 264 SER A CA 1
ATOM 2135 C C . SER A 1 264 ? 19.532 11.599 -17.230 1.00 94.94 264 SER A C 1
ATOM 2137 O O . SER A 1 264 ? 20.742 11.477 -17.059 1.00 94.94 264 SER A O 1
ATOM 2139 N N . GLU A 1 265 ? 18.686 11.787 -16.221 1.00 97.19 265 GLU A N 1
ATOM 2140 C CA . GLU A 1 265 ? 19.051 11.761 -14.808 1.00 97.19 265 GLU A CA 1
ATOM 2141 C C . GLU A 1 265 ? 18.029 10.912 -14.059 1.00 97.19 265 GLU A C 1
ATOM 2143 O O . GLU A 1 265 ? 16.821 11.132 -14.172 1.00 97.19 265 GLU A O 1
ATOM 2148 N N . ILE A 1 266 ? 18.513 9.921 -13.316 1.00 97.62 266 ILE A N 1
ATOM 2149 C CA . ILE A 1 266 ? 17.675 8.984 -12.574 1.00 97.62 266 ILE A CA 1
ATOM 2150 C C . ILE A 1 266 ? 18.176 8.909 -11.141 1.00 97.62 266 ILE A C 1
ATOM 2152 O O . ILE A 1 266 ? 19.315 8.525 -10.894 1.00 97.62 266 ILE A O 1
ATOM 2156 N N . THR A 1 267 ? 17.317 9.253 -10.188 1.00 98.06 267 THR A N 1
ATOM 2157 C CA . THR A 1 267 ? 17.616 9.109 -8.762 1.00 98.06 267 THR A CA 1
ATOM 2158 C C . THR A 1 267 ? 17.226 7.714 -8.287 1.00 98.06 267 THR A C 1
ATOM 2160 O O . THR A 1 267 ? 16.056 7.335 -8.385 1.00 98.06 267 THR A O 1
ATOM 2163 N N . VAL A 1 268 ? 18.202 6.974 -7.761 1.00 98.19 268 VAL A N 1
ATOM 2164 C CA . VAL A 1 268 ? 18.061 5.596 -7.271 1.00 98.19 268 VAL A CA 1
ATOM 2165 C C . VAL A 1 268 ? 18.590 5.467 -5.846 1.00 98.19 268 VAL A C 1
ATOM 2167 O O . VAL A 1 268 ? 19.470 6.224 -5.445 1.00 98.19 268 VAL A O 1
ATOM 2170 N N . LEU A 1 269 ? 18.100 4.487 -5.097 1.00 98.25 269 LEU A N 1
ATOM 2171 C CA . LEU A 1 269 ? 18.786 3.979 -3.913 1.00 98.25 269 LEU A CA 1
ATOM 2172 C C . LEU A 1 269 ? 19.885 3.014 -4.379 1.00 98.25 269 LEU A C 1
ATOM 2174 O O . LEU A 1 269 ? 19.552 2.045 -5.067 1.00 98.25 269 LEU A O 1
ATOM 2178 N N . PRO A 1 270 ? 21.172 3.286 -4.106 1.00 97.81 270 PRO A N 1
ATOM 2179 C CA . PRO A 1 270 ? 22.270 2.476 -4.619 1.00 97.81 270 PRO A CA 1
ATOM 2180 C C . PRO A 1 270 ? 22.328 1.120 -3.911 1.00 97.81 270 PRO A C 1
ATOM 2182 O O . PRO A 1 270 ? 22.038 1.027 -2.716 1.00 97.81 270 PRO A O 1
ATOM 2185 N N . TYR A 1 271 ? 22.710 0.083 -4.651 1.00 96.62 271 TYR A N 1
ATOM 2186 C CA . TYR A 1 271 ? 22.895 -1.263 -4.108 1.00 96.62 271 TYR A CA 1
ATOM 2187 C C . TYR A 1 271 ? 24.299 -1.420 -3.514 1.00 96.62 271 TYR A C 1
ATOM 2189 O O . TYR A 1 271 ? 25.284 -0.957 -4.094 1.00 96.62 271 TYR A O 1
ATOM 2197 N N . GLU A 1 272 ? 24.394 -2.092 -2.373 1.00 95.19 272 GLU A N 1
ATOM 2198 C CA . GLU A 1 272 ? 25.636 -2.360 -1.660 1.00 95.19 272 GLU A CA 1
ATOM 2199 C C . GLU A 1 272 ? 25.899 -3.867 -1.593 1.00 95.19 272 GLU A C 1
ATOM 2201 O O . GLU A 1 272 ? 25.222 -4.613 -0.891 1.00 95.19 272 GLU A O 1
ATOM 2206 N N . GLU A 1 273 ? 26.915 -4.319 -2.334 1.00 91.50 273 GLU A N 1
ATOM 2207 C CA . GLU A 1 273 ? 27.260 -5.745 -2.430 1.00 91.50 273 GLU A CA 1
ATOM 2208 C C . GLU A 1 273 ? 27.726 -6.345 -1.093 1.00 91.50 273 GLU A C 1
ATOM 2210 O O . GLU A 1 273 ? 27.587 -7.547 -0.888 1.00 91.50 273 GLU A O 1
ATOM 2215 N N . GLU A 1 274 ? 28.296 -5.538 -0.190 1.00 90.31 274 GLU A N 1
ATOM 2216 C CA . GLU A 1 274 ? 28.826 -6.023 1.093 1.00 90.31 274 GLU A CA 1
ATOM 2217 C C . GLU A 1 274 ? 27.720 -6.436 2.070 1.00 90.31 274 GLU A C 1
ATOM 2219 O O . GLU A 1 274 ? 27.895 -7.390 2.829 1.00 90.31 274 GLU A O 1
ATOM 2224 N N . THR A 1 275 ? 26.592 -5.725 2.046 1.00 88.44 275 THR A N 1
ATOM 2225 C CA . THR A 1 275 ? 25.444 -5.944 2.935 1.00 88.44 275 THR A CA 1
ATOM 2226 C C . THR A 1 275 ? 24.273 -6.631 2.240 1.00 88.44 275 THR A C 1
ATOM 2228 O O . THR A 1 275 ? 23.298 -6.951 2.909 1.00 88.44 275 THR A O 1
ATOM 2231 N N . ASP A 1 276 ? 24.366 -6.855 0.924 1.00 90.88 276 ASP A N 1
ATOM 2232 C CA . ASP A 1 276 ? 23.274 -7.345 0.072 1.00 90.88 276 ASP A CA 1
ATOM 2233 C C . ASP A 1 276 ? 21.984 -6.515 0.225 1.00 90.88 276 ASP A C 1
ATOM 2235 O O . ASP A 1 276 ? 20.870 -7.031 0.225 1.00 90.88 276 ASP A O 1
ATOM 2239 N N . SER A 1 277 ? 22.134 -5.196 0.376 1.00 93.94 277 SER A N 1
ATOM 2240 C CA . SER A 1 277 ? 21.023 -4.282 0.652 1.00 93.94 277 SER A CA 1
ATOM 2241 C C . SER A 1 277 ? 21.155 -2.966 -0.112 1.00 93.94 277 SER A C 1
ATOM 2243 O O . SER A 1 277 ? 22.152 -2.693 -0.783 1.00 93.94 277 SER A O 1
ATOM 2245 N N . TYR A 1 278 ? 20.109 -2.148 -0.065 1.00 97.12 278 TYR A N 1
ATOM 2246 C CA . TYR A 1 278 ? 20.086 -0.823 -0.676 1.00 97.12 278 TYR A CA 1
ATOM 2247 C C . TYR A 1 278 ? 20.285 0.261 0.373 1.00 97.12 278 TYR A C 1
ATOM 2249 O O . TYR A 1 278 ? 19.621 0.248 1.407 1.00 97.12 278 TYR A O 1
ATOM 2257 N N . ARG A 1 279 ? 21.128 1.254 0.087 1.00 97.06 279 ARG A N 1
ATOM 2258 C CA . ARG A 1 279 ? 21.304 2.392 1.000 1.00 97.06 279 ARG A CA 1
ATOM 2259 C C . ARG A 1 279 ? 20.078 3.295 1.001 1.00 97.06 279 ARG A C 1
ATOM 2261 O O . ARG A 1 279 ? 19.450 3.505 -0.037 1.00 97.06 279 ARG A O 1
ATOM 2268 N N . ALA A 1 280 ? 19.798 3.914 2.144 1.00 94.38 280 ALA A N 1
ATOM 2269 C CA . ALA A 1 280 ? 18.684 4.855 2.281 1.00 94.38 280 ALA A CA 1
ATOM 2270 C C . ALA A 1 280 ? 18.908 6.172 1.517 1.00 94.38 280 ALA A C 1
ATOM 2272 O O . ALA A 1 280 ? 17.950 6.850 1.137 1.00 94.38 280 ALA A O 1
ATOM 2273 N N . GLU A 1 281 ? 20.173 6.556 1.316 1.00 96.31 281 GLU A N 1
ATOM 2274 C CA . GLU A 1 281 ? 20.551 7.828 0.701 1.00 96.31 281 GLU A CA 1
ATOM 2275 C C . GLU A 1 281 ? 20.486 7.755 -0.836 1.00 96.31 281 GLU A C 1
ATOM 2277 O O . GLU A 1 281 ? 21.246 6.998 -1.453 1.00 96.31 281 GLU A O 1
ATOM 2282 N N . PRO A 1 282 ? 19.616 8.547 -1.493 1.00 96.69 282 PRO A N 1
ATOM 2283 C CA . PRO A 1 282 ? 19.481 8.493 -2.941 1.00 96.69 282 PRO A CA 1
ATOM 2284 C C . PRO A 1 282 ? 20.707 9.045 -3.675 1.00 96.69 282 PRO A C 1
ATOM 2286 O O . PRO A 1 282 ? 21.268 10.078 -3.309 1.00 96.69 282 PRO A O 1
ATOM 2289 N N . GLN A 1 283 ? 21.061 8.409 -4.790 1.00 97.56 283 GLN A N 1
ATOM 2290 C CA . GLN A 1 283 ? 22.100 8.849 -5.716 1.00 97.56 283 GLN A CA 1
ATOM 2291 C C . GLN A 1 283 ? 21.522 9.101 -7.105 1.00 97.56 283 GLN A C 1
ATOM 2293 O O . GLN A 1 283 ? 20.729 8.318 -7.626 1.00 97.56 283 GLN A O 1
ATOM 2298 N N . THR A 1 284 ? 21.956 10.187 -7.741 1.00 97.56 284 THR A N 1
ATOM 2299 C CA . THR A 1 284 ? 21.593 10.477 -9.131 1.00 97.56 284 THR A CA 1
ATOM 2300 C C . THR A 1 284 ? 22.580 9.808 -10.083 1.00 97.56 284 THR A C 1
ATOM 2302 O O . THR A 1 284 ? 23.785 10.053 -10.030 1.00 97.56 284 THR A O 1
ATOM 2305 N N . ARG A 1 285 ? 22.057 8.973 -10.980 1.00 96.56 285 ARG A N 1
ATOM 2306 C CA . ARG A 1 285 ? 22.765 8.385 -12.116 1.00 96.56 285 ARG A CA 1
ATOM 2307 C C . ARG A 1 285 ? 22.498 9.231 -13.359 1.00 96.56 285 ARG A C 1
ATOM 2309 O O . ARG A 1 285 ? 21.344 9.496 -13.691 1.00 96.56 285 ARG A O 1
ATOM 2316 N N . THR A 1 286 ? 23.556 9.641 -14.049 1.00 97.00 286 THR A N 1
ATOM 2317 C CA . THR A 1 286 ? 23.461 10.351 -15.331 1.00 97.00 286 THR A CA 1
ATOM 2318 C C . THR A 1 286 ? 23.587 9.356 -16.477 1.00 97.00 286 THR A C 1
ATOM 2320 O O . THR A 1 286 ? 24.507 8.541 -16.485 1.00 97.00 286 THR A O 1
ATOM 2323 N N . ILE A 1 287 ? 22.688 9.445 -17.454 1.00 96.38 287 ILE A N 1
ATOM 2324 C CA . ILE A 1 287 ? 22.622 8.560 -18.620 1.00 96.38 287 ILE A CA 1
ATOM 2325 C C . ILE A 1 287 ? 22.816 9.391 -19.885 1.00 96.38 287 ILE A C 1
ATOM 2327 O O . ILE A 1 287 ? 22.144 10.405 -20.074 1.00 96.38 287 ILE A O 1
ATOM 2331 N N . ASP A 1 288 ? 23.714 8.947 -20.769 1.00 95.69 288 ASP A N 1
ATOM 2332 C CA . ASP A 1 288 ? 23.929 9.581 -22.073 1.00 95.69 288 ASP A CA 1
ATOM 2333 C C . ASP A 1 288 ? 22.696 9.388 -22.980 1.00 95.69 288 ASP A C 1
ATOM 2335 O O . ASP A 1 288 ? 22.414 8.259 -23.404 1.00 95.69 288 ASP A O 1
ATOM 2339 N N . PRO A 1 289 ? 21.982 10.467 -23.361 1.00 94.19 289 PRO A N 1
ATOM 2340 C CA . PRO A 1 289 ? 20.798 10.358 -24.204 1.00 94.19 289 PRO A CA 1
ATOM 2341 C C . PRO A 1 289 ? 21.052 9.761 -25.591 1.00 94.19 289 PRO A C 1
ATOM 2343 O O . PRO A 1 289 ? 20.117 9.267 -26.222 1.00 94.19 289 PRO A O 1
ATOM 2346 N N . GLN A 1 290 ? 22.286 9.825 -26.097 1.00 94.06 290 GLN A N 1
ATOM 2347 C CA . GLN A 1 290 ? 22.639 9.373 -27.447 1.00 94.06 2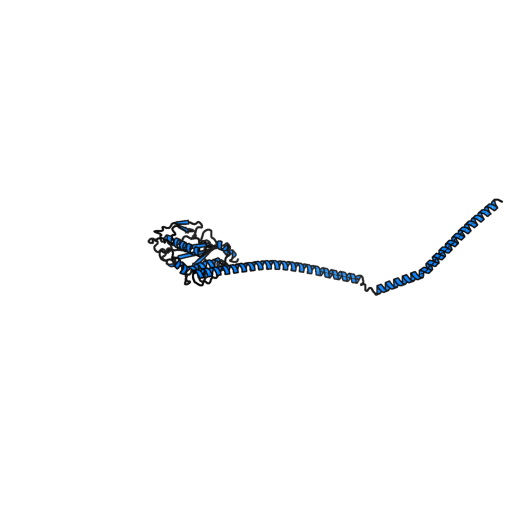90 GLN A CA 1
ATOM 2348 C C . GLN A 1 290 ? 23.379 8.032 -27.478 1.00 94.06 290 GLN A C 1
ATOM 2350 O O . GLN A 1 290 ? 23.659 7.530 -28.572 1.00 94.06 290 GLN A O 1
ATOM 2355 N N . GLY A 1 291 ? 23.695 7.462 -26.315 1.00 93.94 291 GLY A N 1
ATOM 2356 C CA . GLY A 1 291 ? 24.615 6.334 -26.227 1.00 93.94 291 GLY A CA 1
ATOM 2357 C C . GLY A 1 291 ? 24.463 5.464 -24.988 1.00 93.94 291 GLY A C 1
ATOM 2358 O O . GLY A 1 291 ? 25.450 4.837 -24.598 1.00 93.94 291 GLY A O 1
ATOM 2359 N N . PHE A 1 292 ? 23.273 5.400 -24.381 1.00 96.50 292 PHE A N 1
ATOM 2360 C CA . PHE A 1 292 ? 23.059 4.568 -23.198 1.00 96.50 292 PHE A CA 1
ATOM 2361 C C . PHE A 1 292 ? 23.403 3.097 -23.479 1.00 96.50 292 PHE A C 1
ATOM 2363 O O . PHE A 1 292 ? 23.263 2.582 -24.594 1.00 96.50 292 PHE A O 1
ATOM 2370 N N . THR A 1 293 ? 23.895 2.420 -22.457 1.00 97.12 293 THR A N 1
ATOM 2371 C CA . THR A 1 293 ? 24.451 1.071 -22.517 1.00 97.12 293 THR A CA 1
ATOM 2372 C C . THR A 1 293 ? 23.515 0.054 -21.871 1.00 97.12 293 THR A C 1
ATOM 2374 O O . THR A 1 293 ? 22.488 0.395 -21.289 1.00 97.12 293 THR A O 1
ATOM 2377 N N . ASN A 1 294 ? 23.872 -1.228 -21.942 1.00 96.88 294 ASN A N 1
ATOM 2378 C CA . ASN A 1 294 ? 23.098 -2.277 -21.280 1.00 96.88 294 ASN A CA 1
ATOM 2379 C C . ASN A 1 294 ? 23.096 -2.119 -19.747 1.00 96.88 294 ASN A C 1
ATOM 2381 O O . ASN A 1 294 ? 22.129 -2.502 -19.101 1.00 96.88 294 ASN A O 1
ATOM 2385 N N . ALA A 1 295 ? 24.148 -1.518 -19.175 1.00 96.69 295 ALA A N 1
ATOM 2386 C CA . ALA A 1 295 ? 24.230 -1.235 -17.743 1.00 96.69 295 ALA A CA 1
ATOM 2387 C C . ALA A 1 295 ? 23.206 -0.181 -17.287 1.00 96.69 295 ALA A C 1
ATOM 2389 O O . ALA A 1 295 ? 22.815 -0.173 -16.125 1.00 96.69 295 ALA A O 1
ATOM 2390 N N . ASP A 1 296 ? 22.738 0.669 -18.205 1.00 97.69 296 ASP A N 1
ATOM 2391 C CA . ASP A 1 296 ? 21.754 1.715 -17.916 1.00 97.69 296 ASP A CA 1
ATOM 2392 C C . ASP A 1 296 ? 20.309 1.189 -17.985 1.00 97.69 296 ASP A C 1
ATOM 2394 O O . ASP A 1 296 ? 19.407 1.745 -17.354 1.00 97.69 296 ASP A O 1
ATOM 2398 N N . LEU A 1 297 ? 20.074 0.094 -18.725 1.00 97.38 297 LEU A N 1
ATOM 2399 C CA . LEU A 1 297 ? 18.739 -0.475 -18.952 1.00 97.38 297 LEU A CA 1
ATOM 2400 C C . LEU A 1 297 ? 17.963 -0.808 -17.670 1.00 97.38 297 LEU A C 1
ATOM 2402 O O . LEU A 1 297 ? 16.775 -0.486 -17.633 1.00 97.38 297 LEU A O 1
ATOM 2406 N N . PRO A 1 298 ? 18.559 -1.420 -16.627 1.00 97.56 298 PRO A N 1
ATOM 2407 C CA . PRO A 1 298 ? 17.837 -1.695 -15.388 1.00 97.56 298 PRO A CA 1
ATOM 2408 C C . PRO A 1 298 ? 17.252 -0.424 -14.753 1.00 97.56 298 PRO A C 1
ATOM 2410 O O . PRO A 1 298 ? 16.062 -0.373 -14.445 1.00 97.56 298 PRO A O 1
ATOM 2413 N N . ASN A 1 299 ? 18.047 0.642 -14.639 1.00 98.06 299 ASN A N 1
ATOM 2414 C CA . ASN A 1 299 ? 17.586 1.907 -14.061 1.00 98.06 299 ASN A CA 1
ATOM 2415 C C . ASN A 1 299 ? 16.542 2.590 -14.957 1.00 98.06 299 ASN A C 1
ATOM 2417 O O . ASN A 1 299 ? 15.537 3.091 -14.456 1.00 98.06 299 ASN A O 1
ATOM 2421 N N . LEU A 1 300 ? 16.723 2.542 -16.281 1.00 98.00 300 LEU A N 1
ATOM 2422 C CA . LEU A 1 300 ? 15.756 3.077 -17.244 1.00 98.00 300 LEU A CA 1
ATOM 2423 C C . LEU A 1 300 ? 14.397 2.363 -17.179 1.00 98.00 300 LEU A C 1
ATOM 2425 O O . LEU A 1 300 ? 13.359 3.023 -17.192 1.00 98.00 300 LEU A O 1
ATOM 2429 N N . ARG A 1 301 ? 14.388 1.028 -17.075 1.00 97.12 301 ARG A N 1
ATOM 2430 C CA . ARG A 1 301 ? 13.162 0.214 -16.959 1.00 97.12 301 ARG A CA 1
ATOM 2431 C C . ARG A 1 301 ? 12.423 0.484 -15.658 1.00 97.12 301 ARG A C 1
ATOM 2433 O O . ARG A 1 301 ? 11.205 0.654 -15.663 1.00 97.12 301 ARG A O 1
ATOM 2440 N N . GLY A 1 302 ? 13.157 0.550 -14.549 1.00 96.44 302 GLY A N 1
ATOM 2441 C CA . GLY A 1 302 ? 12.571 0.890 -13.258 1.00 96.44 302 GLY A CA 1
ATOM 2442 C C . GLY A 1 302 ? 12.016 2.319 -13.237 1.00 96.44 302 GLY A C 1
ATOM 2443 O O . GLY A 1 302 ? 10.923 2.536 -12.719 1.00 96.44 302 GLY A O 1
ATOM 2444 N N . GLN A 1 303 ? 12.697 3.277 -13.874 1.00 97.19 303 GLN A N 1
ATOM 2445 C CA . GLN A 1 303 ? 12.212 4.653 -14.014 1.00 97.19 303 GLN A CA 1
ATOM 2446 C C . GLN A 1 303 ? 10.964 4.755 -14.904 1.00 97.19 303 GLN A C 1
ATOM 2448 O O . GLN A 1 303 ? 10.040 5.494 -14.568 1.00 97.19 303 GLN A O 1
ATOM 2453 N N . PHE A 1 304 ? 10.898 3.991 -15.998 1.00 95.81 304 PHE A N 1
ATOM 2454 C CA . PHE A 1 304 ? 9.686 3.892 -16.812 1.00 95.81 304 PHE A CA 1
ATOM 2455 C C . PHE A 1 304 ? 8.509 3.360 -15.988 1.00 95.81 304 PHE A C 1
ATOM 2457 O O . PHE A 1 304 ? 7.443 3.974 -15.963 1.00 95.81 304 PHE A O 1
ATOM 2464 N N . LEU A 1 305 ? 8.708 2.256 -15.258 1.00 93.44 305 LEU A N 1
ATOM 2465 C CA . LEU A 1 305 ? 7.663 1.691 -14.404 1.00 93.44 305 LEU A CA 1
ATOM 2466 C C . LEU A 1 305 ? 7.248 2.666 -13.293 1.00 93.44 305 LEU A C 1
ATOM 2468 O O . LEU A 1 305 ? 6.060 2.780 -13.004 1.00 93.44 305 LEU A O 1
ATOM 2472 N N . LYS A 1 306 ? 8.198 3.415 -12.721 1.00 94.12 306 LYS A N 1
ATOM 2473 C CA . LYS A 1 306 ? 7.930 4.483 -11.749 1.00 94.12 306 LYS A CA 1
ATOM 2474 C C . LYS A 1 306 ? 6.994 5.537 -12.315 1.00 94.12 306 LYS A C 1
ATOM 2476 O O . LYS A 1 306 ? 6.001 5.856 -11.669 1.00 94.12 306 LYS A O 1
ATOM 2481 N N . GLU A 1 307 ? 7.290 6.048 -13.511 1.00 91.62 307 GLU A N 1
ATOM 2482 C CA . GLU A 1 307 ? 6.414 7.010 -14.182 1.00 91.62 307 GLU A CA 1
ATOM 2483 C C . GLU A 1 307 ? 5.024 6.412 -14.385 1.00 91.62 307 GLU A C 1
ATOM 2485 O O . GLU A 1 307 ? 4.038 7.068 -14.065 1.00 91.62 307 GLU A O 1
ATOM 2490 N N . MET A 1 308 ? 4.938 5.166 -14.861 1.00 89.00 308 MET A N 1
ATOM 2491 C CA . MET A 1 308 ? 3.652 4.526 -15.119 1.00 89.00 308 MET A CA 1
ATOM 2492 C C . MET A 1 308 ? 2.834 4.351 -13.841 1.00 89.00 308 MET A C 1
ATOM 2494 O O . MET A 1 308 ? 1.695 4.795 -13.810 1.00 89.00 308 MET A O 1
ATOM 2498 N N . VAL A 1 309 ? 3.398 3.789 -12.769 1.00 87.94 309 VAL A N 1
ATOM 2499 C CA . VAL A 1 309 ? 2.685 3.607 -11.490 1.00 87.94 309 VAL A CA 1
ATOM 2500 C C . VAL A 1 309 ? 2.226 4.946 -10.904 1.00 87.94 309 VAL A C 1
ATOM 2502 O O . VAL A 1 309 ? 1.101 5.045 -10.419 1.00 87.94 309 VAL A O 1
ATOM 2505 N N . SER A 1 310 ? 3.040 6.002 -11.008 1.00 85.44 310 SER A N 1
ATOM 2506 C CA . SER A 1 310 ? 2.657 7.348 -10.557 1.00 85.44 310 SER A CA 1
ATOM 2507 C C . SER A 1 310 ? 1.497 7.970 -11.343 1.00 85.44 310 SER A C 1
ATOM 2509 O O . SER A 1 310 ? 0.871 8.904 -10.844 1.00 85.44 310 SER A O 1
ATOM 2511 N N . VAL A 1 311 ? 1.182 7.477 -12.548 1.00 81.81 311 VAL A N 1
ATOM 2512 C CA . VAL A 1 311 ? -0.048 7.871 -13.259 1.00 81.81 311 VAL A CA 1
ATOM 2513 C C . VAL A 1 311 ? -1.284 7.285 -12.571 1.00 81.81 311 VAL A C 1
ATOM 2515 O O . VAL A 1 311 ? -2.281 7.990 -12.444 1.00 81.81 311 VAL A O 1
ATOM 2518 N N . TYR A 1 312 ? -1.208 6.036 -12.099 1.00 75.00 312 TYR A N 1
ATOM 2519 C CA . TYR A 1 312 ? -2.340 5.314 -11.497 1.00 75.00 312 TYR A CA 1
ATOM 2520 C C . TYR A 1 312 ? -2.558 5.644 -10.019 1.00 75.00 312 TYR A C 1
ATOM 2522 O O . TYR A 1 312 ? -3.662 5.485 -9.515 1.00 75.00 312 TYR A O 1
ATOM 2530 N N . SER A 1 313 ? -1.537 6.135 -9.314 1.00 72.69 313 SER A N 1
ATOM 2531 C CA . SER A 1 313 ? -1.679 6.569 -7.925 1.00 72.69 313 SER A CA 1
ATOM 2532 C C . SER A 1 313 ? -0.902 7.846 -7.663 1.00 72.69 313 SER A C 1
ATOM 2534 O O . SER A 1 313 ? 0.326 7.866 -7.710 1.00 72.69 313 SER A O 1
ATOM 2536 N N . ARG A 1 314 ? -1.618 8.918 -7.311 1.00 68.81 314 ARG A N 1
ATOM 2537 C CA . ARG A 1 314 ? -0.989 10.168 -6.850 1.00 68.81 314 ARG A CA 1
ATOM 2538 C C . ARG A 1 314 ? -0.446 10.061 -5.425 1.00 68.81 314 ARG A C 1
ATOM 2540 O O . ARG A 1 314 ? 0.425 10.843 -5.044 1.00 68.81 314 ARG A O 1
ATOM 2547 N N . ASN A 1 315 ? -0.981 9.118 -4.651 1.00 70.50 315 ASN A N 1
ATOM 2548 C CA . ASN A 1 315 ? -0.663 8.944 -3.238 1.00 70.50 315 ASN A CA 1
ATOM 2549 C C . ASN A 1 315 ? 0.553 8.032 -3.044 1.00 70.50 315 ASN A C 1
ATOM 2551 O O . ASN A 1 315 ? 1.348 8.267 -2.134 1.00 70.50 315 ASN A O 1
ATOM 2555 N N . LEU A 1 316 ? 0.765 7.061 -3.938 1.00 77.88 316 LEU A N 1
ATOM 2556 C CA . LEU A 1 316 ? 2.009 6.302 -3.969 1.00 77.88 316 LEU A CA 1
ATOM 2557 C C . LEU A 1 316 ? 3.107 7.106 -4.655 1.00 77.88 316 LEU A C 1
ATOM 2559 O O . LEU A 1 316 ? 2.977 7.550 -5.795 1.00 77.88 316 LEU A O 1
ATOM 2563 N N . LYS A 1 317 ? 4.238 7.238 -3.967 1.00 87.62 317 LYS A N 1
ATOM 2564 C CA . LYS A 1 317 ? 5.469 7.803 -4.522 1.00 87.62 317 LYS A CA 1
ATOM 2565 C C . LYS A 1 317 ? 6.507 6.692 -4.611 1.00 87.62 317 LYS A C 1
ATOM 2567 O O . LYS A 1 317 ? 7.236 6.490 -3.639 1.00 87.62 317 LYS A O 1
ATOM 2572 N N . PRO A 1 318 ? 6.576 5.956 -5.734 1.00 93.44 318 PRO A N 1
ATOM 2573 C CA . PRO A 1 318 ? 7.518 4.862 -5.852 1.00 93.44 318 PRO A CA 1
ATOM 2574 C C . PRO A 1 318 ? 8.964 5.346 -5.749 1.00 93.44 318 PRO A C 1
ATOM 2576 O O . PRO A 1 318 ? 9.366 6.349 -6.355 1.00 93.44 318 PRO A O 1
ATOM 2579 N N . ILE A 1 319 ? 9.757 4.603 -4.996 1.00 96.25 319 ILE A N 1
ATOM 2580 C CA . ILE A 1 319 ? 11.184 4.813 -4.803 1.00 96.25 319 ILE A CA 1
ATOM 2581 C C . ILE A 1 319 ? 11.911 3.833 -5.719 1.00 96.25 319 ILE A C 1
ATOM 2583 O O . ILE A 1 319 ? 11.563 2.661 -5.799 1.00 96.25 319 ILE A O 1
ATOM 2587 N N . LEU A 1 320 ? 12.894 4.321 -6.465 1.00 97.75 320 LEU A N 1
ATOM 2588 C CA . LEU A 1 320 ? 13.623 3.490 -7.410 1.00 97.75 320 LEU A CA 1
ATOM 2589 C C . LEU A 1 320 ? 14.851 2.906 -6.713 1.00 97.75 320 LEU A C 1
ATOM 2591 O O . LEU A 1 320 ? 15.657 3.653 -6.169 1.00 97.75 320 LEU A O 1
ATOM 2595 N N . LEU A 1 321 ? 14.977 1.589 -6.734 1.00 98.12 321 LEU A N 1
ATOM 2596 C CA . LEU A 1 321 ? 16.167 0.852 -6.339 1.00 98.12 321 LEU A CA 1
ATOM 2597 C C . LEU A 1 321 ? 17.093 0.726 -7.543 1.00 98.12 321 LEU A C 1
ATOM 2599 O O . LEU A 1 321 ? 16.634 0.590 -8.682 1.00 98.12 321 LEU A O 1
ATOM 2603 N N . GLU A 1 322 ? 18.397 0.739 -7.294 1.00 98.00 322 GLU A N 1
ATOM 2604 C CA . GLU A 1 322 ? 19.381 0.476 -8.332 1.00 98.00 322 GLU A CA 1
ATOM 2605 C C . GLU A 1 322 ? 19.147 -0.910 -8.949 1.00 98.00 322 GLU A C 1
ATOM 2607 O O . GLU A 1 322 ? 19.094 -1.950 -8.278 1.00 98.00 322 GLU A O 1
ATOM 2612 N N . GLY A 1 323 ? 18.936 -0.901 -10.262 1.00 95.94 323 GLY A N 1
ATOM 2613 C CA . GLY A 1 323 ? 18.738 -2.111 -11.033 1.00 95.94 323 GLY A CA 1
ATOM 2614 C C . GLY A 1 323 ? 20.058 -2.828 -11.301 1.00 95.94 323 GLY A C 1
ATOM 2615 O O . GLY A 1 323 ? 21.139 -2.249 -11.209 1.00 95.94 323 GLY A O 1
ATOM 2616 N N . SER A 1 324 ? 19.971 -4.101 -11.676 1.00 95.62 324 SER A N 1
ATOM 2617 C CA . SER A 1 324 ? 21.148 -4.931 -11.933 1.00 95.62 324 SER A CA 1
ATOM 2618 C C . SER A 1 324 ? 21.081 -5.643 -13.279 1.00 95.62 324 SER A C 1
ATOM 2620 O O . SER A 1 324 ? 20.005 -5.968 -13.793 1.00 95.62 324 SER A O 1
ATOM 2622 N N . VAL A 1 325 ? 22.264 -5.893 -13.844 1.00 95.81 325 VAL A N 1
ATOM 2623 C CA . VAL A 1 325 ? 22.440 -6.776 -14.998 1.00 95.81 325 VAL A CA 1
ATOM 2624 C C . VAL A 1 325 ? 22.782 -8.170 -14.485 1.00 95.81 325 VAL A C 1
ATOM 2626 O O . VAL A 1 325 ? 23.764 -8.346 -13.760 1.00 95.81 325 VAL A O 1
ATOM 2629 N N . THR A 1 326 ? 21.991 -9.173 -14.850 1.00 94.94 326 THR A N 1
ATOM 2630 C CA . THR A 1 326 ? 22.252 -10.557 -14.458 1.00 94.94 326 THR A CA 1
ATOM 2631 C C . THR A 1 326 ? 23.437 -11.125 -15.236 1.00 94.94 326 THR A C 1
ATOM 2633 O O . THR A 1 326 ? 23.754 -10.705 -16.348 1.00 94.94 326 THR A O 1
ATOM 2636 N N . LYS A 1 327 ? 24.145 -12.091 -14.639 1.00 94.31 327 LYS A N 1
ATOM 2637 C CA . LYS A 1 327 ? 25.384 -12.662 -15.209 1.00 94.31 327 LYS A CA 1
ATOM 2638 C C . LYS A 1 327 ? 25.130 -13.677 -16.329 1.00 94.31 327 LYS A C 1
ATOM 2640 O O . LYS A 1 327 ? 26.078 -14.144 -16.958 1.00 94.31 327 LYS A O 1
ATOM 2645 N N . VAL A 1 328 ? 23.872 -14.040 -16.560 1.00 94.75 328 VAL A N 1
ATOM 2646 C CA . VAL A 1 328 ? 23.451 -15.049 -17.533 1.00 94.75 328 VAL A CA 1
ATOM 2647 C C . VAL A 1 328 ? 22.517 -14.429 -18.559 1.00 94.75 328 VAL A C 1
ATOM 2649 O O . VAL A 1 328 ? 21.849 -13.435 -18.299 1.00 94.75 328 VAL A O 1
ATOM 2652 N N . GLN A 1 329 ? 22.484 -15.011 -19.753 1.00 94.00 329 GLN A N 1
ATOM 2653 C CA . GLN A 1 329 ? 21.505 -14.631 -20.758 1.00 94.00 329 GLN A CA 1
ATOM 2654 C C . GLN A 1 329 ? 20.173 -15.307 -20.431 1.00 94.00 329 GLN A C 1
ATOM 2656 O O . GLN A 1 329 ? 20.022 -16.511 -20.637 1.00 94.00 329 GLN A O 1
ATOM 2661 N N . ASN A 1 330 ? 19.215 -14.523 -19.945 1.00 93.56 330 ASN A N 1
ATOM 2662 C CA . ASN A 1 330 ? 17.862 -14.974 -19.661 1.00 93.56 330 ASN A CA 1
ATOM 2663 C C . ASN A 1 330 ? 16.856 -13.885 -20.045 1.00 93.56 330 ASN A C 1
ATOM 2665 O O . ASN A 1 330 ? 16.873 -12.776 -19.520 1.00 93.56 330 ASN A O 1
ATOM 2669 N N . THR A 1 331 ? 15.941 -14.202 -20.957 1.00 90.88 331 THR A N 1
ATOM 2670 C CA . THR A 1 331 ? 14.915 -13.248 -21.397 1.00 90.88 331 THR A CA 1
ATOM 2671 C C . THR A 1 331 ? 13.952 -12.855 -20.282 1.00 90.88 331 THR A C 1
ATOM 2673 O O . THR A 1 331 ? 13.374 -11.777 -20.356 1.00 90.88 331 THR A O 1
ATOM 2676 N N . GLU A 1 332 ? 13.781 -13.698 -19.261 1.00 90.94 332 GLU A N 1
ATOM 2677 C CA . GLU A 1 332 ? 12.899 -13.410 -18.125 1.00 90.94 332 GLU A CA 1
ATOM 2678 C C . GLU A 1 332 ? 13.467 -12.341 -17.185 1.00 90.94 332 GLU A C 1
ATOM 2680 O O . GLU A 1 332 ? 12.696 -11.681 -16.492 1.00 90.94 332 GLU A O 1
ATOM 2685 N N . ASP A 1 333 ? 14.780 -12.096 -17.236 1.00 91.31 333 ASP A N 1
ATOM 2686 C CA . ASP A 1 333 ? 15.454 -11.052 -16.454 1.00 91.31 333 ASP A CA 1
ATOM 2687 C C . ASP A 1 333 ? 15.284 -9.663 -17.092 1.00 91.31 333 ASP A C 1
ATOM 2689 O O . ASP A 1 333 ? 15.701 -8.650 -16.542 1.00 91.31 333 ASP A O 1
ATOM 2693 N N . ARG A 1 334 ? 14.659 -9.569 -18.271 1.00 93.81 334 ARG A N 1
ATOM 2694 C CA . ARG A 1 334 ? 14.386 -8.290 -18.943 1.00 93.81 334 ARG A CA 1
ATOM 2695 C C . ARG A 1 334 ? 13.087 -7.684 -18.440 1.00 93.81 334 ARG A C 1
ATOM 2697 O O . ARG A 1 334 ? 12.147 -7.500 -19.209 1.00 93.81 334 ARG A O 1
ATOM 2704 N N . ASN A 1 335 ? 13.025 -7.410 -17.149 1.00 92.81 335 ASN A N 1
ATOM 2705 C CA . ASN A 1 335 ? 11.791 -7.044 -16.468 1.00 92.81 335 ASN A CA 1
ATOM 2706 C C . ASN A 1 335 ? 11.955 -5.786 -15.605 1.00 92.81 335 ASN A C 1
ATOM 2708 O O . ASN A 1 335 ? 13.023 -5.170 -15.532 1.00 92.81 335 ASN A O 1
ATOM 2712 N N . ALA A 1 336 ? 10.853 -5.398 -14.975 1.00 92.38 336 ALA A N 1
ATOM 2713 C CA . ALA A 1 336 ? 10.865 -4.523 -13.820 1.00 92.38 336 ALA A CA 1
ATOM 2714 C C . ALA A 1 336 ? 9.953 -5.118 -12.748 1.00 92.38 336 ALA A C 1
ATOM 2716 O O . ALA A 1 336 ? 8.888 -5.660 -13.047 1.00 92.38 336 ALA A O 1
ATOM 2717 N N . VAL A 1 337 ? 10.415 -5.042 -11.510 1.00 91.56 337 VAL A N 1
ATOM 2718 C CA . VAL A 1 337 ? 9.811 -5.656 -10.336 1.00 91.56 337 VAL A CA 1
ATOM 2719 C C . VAL A 1 337 ? 9.368 -4.559 -9.384 1.00 91.56 337 VAL A C 1
ATOM 2721 O O . VAL A 1 337 ? 10.053 -3.547 -9.217 1.00 91.56 337 VAL A O 1
ATOM 2724 N N . ILE A 1 338 ? 8.218 -4.782 -8.760 1.00 93.44 338 ILE A N 1
ATOM 2725 C CA . ILE A 1 338 ? 7.667 -3.930 -7.717 1.00 93.44 338 ILE A CA 1
ATOM 2726 C C . ILE A 1 338 ? 7.851 -4.658 -6.385 1.00 93.44 338 ILE A C 1
ATOM 2728 O O . ILE A 1 338 ? 7.539 -5.840 -6.278 1.00 93.44 338 ILE A O 1
ATOM 2732 N N . PHE A 1 339 ? 8.333 -3.949 -5.377 1.00 93.75 339 PHE A N 1
ATOM 2733 C CA . PHE A 1 339 ? 8.359 -4.388 -3.993 1.00 93.75 339 PHE A CA 1
ATOM 2734 C C . P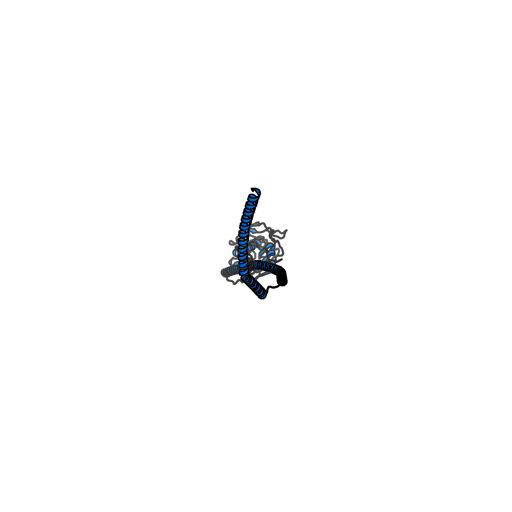HE A 1 339 ? 7.418 -3.498 -3.187 1.00 93.75 339 PHE A C 1
ATOM 2736 O O . PHE A 1 339 ? 7.567 -2.275 -3.178 1.00 93.75 339 PHE A O 1
ATOM 2743 N N . LEU A 1 340 ? 6.446 -4.104 -2.518 1.00 93.50 340 LEU A N 1
ATOM 2744 C CA . LEU A 1 340 ? 5.634 -3.434 -1.514 1.00 93.50 340 LEU A CA 1
ATOM 2745 C C . LEU A 1 340 ? 6.290 -3.652 -0.152 1.00 93.50 340 LEU A C 1
ATOM 2747 O O . LEU A 1 340 ? 6.492 -4.792 0.258 1.00 93.50 340 LEU A O 1
ATOM 2751 N N . PHE A 1 341 ? 6.634 -2.561 0.519 1.00 94.19 341 PHE A N 1
ATOM 2752 C CA . PHE A 1 341 ? 7.149 -2.569 1.878 1.00 94.19 341 PHE A CA 1
ATOM 2753 C C . PHE A 1 341 ? 6.050 -2.187 2.859 1.00 94.19 341 PHE A C 1
ATOM 2755 O O . PHE A 1 341 ? 5.382 -1.158 2.693 1.00 94.19 341 PHE A O 1
ATOM 2762 N N . ILE A 1 342 ? 5.922 -3.013 3.891 1.00 91.56 342 ILE A N 1
ATOM 2763 C CA . ILE A 1 342 ? 4.992 -2.849 4.997 1.00 91.56 342 ILE A CA 1
ATOM 2764 C C . ILE A 1 342 ? 5.830 -2.750 6.273 1.00 91.56 342 ILE A C 1
ATOM 2766 O O . ILE A 1 342 ? 6.532 -3.710 6.600 1.00 91.56 342 ILE A O 1
ATOM 2770 N N . PRO A 1 343 ? 5.803 -1.603 6.966 1.00 92.12 343 PRO A N 1
ATOM 2771 C CA . PRO A 1 343 ? 6.619 -1.386 8.152 1.00 92.12 343 PRO A CA 1
ATOM 2772 C C . PRO A 1 343 ? 6.226 -2.342 9.282 1.00 92.12 343 PRO A C 1
ATOM 2774 O O . PRO A 1 343 ? 5.063 -2.744 9.393 1.00 92.12 343 PRO A O 1
ATOM 2777 N N . GLU A 1 344 ? 7.209 -2.709 10.101 1.00 89.00 344 GLU A N 1
ATOM 2778 C CA . GLU A 1 344 ? 7.062 -3.682 11.189 1.00 89.00 344 GLU A CA 1
ATOM 2779 C C . GLU A 1 344 ? 5.915 -3.323 12.144 1.00 89.00 344 GLU A C 1
ATOM 2781 O O . GLU A 1 344 ? 5.126 -4.194 12.499 1.00 89.00 344 GLU A O 1
ATOM 2786 N N . GLU A 1 345 ? 5.714 -2.038 12.446 1.00 88.75 345 GLU A N 1
ATOM 2787 C CA . GLU A 1 345 ? 4.653 -1.584 13.350 1.00 88.75 345 GLU A CA 1
ATOM 2788 C C . GLU A 1 345 ? 3.247 -1.918 12.827 1.00 88.75 345 GLU A C 1
ATOM 2790 O O . GLU A 1 345 ? 2.350 -2.241 13.606 1.00 88.75 345 GLU A O 1
ATOM 2795 N N . LEU A 1 346 ? 3.038 -1.870 11.504 1.00 85.69 346 LEU A N 1
ATOM 2796 C CA . LEU A 1 346 ? 1.761 -2.268 10.898 1.00 85.69 346 LEU A CA 1
ATOM 2797 C C . LEU A 1 346 ? 1.602 -3.786 10.869 1.00 85.69 346 LEU A C 1
ATOM 2799 O O . LEU A 1 346 ? 0.496 -4.294 11.044 1.00 85.69 346 LEU A O 1
ATOM 2803 N N . VAL A 1 347 ? 2.699 -4.513 10.667 1.00 83.69 347 VAL A N 1
ATOM 2804 C CA . VAL A 1 347 ? 2.692 -5.978 10.709 1.00 83.69 347 VAL A CA 1
ATOM 2805 C C . VAL A 1 347 ? 2.329 -6.459 12.110 1.00 83.69 347 VAL A C 1
ATOM 2807 O O . VAL A 1 347 ? 1.485 -7.337 12.230 1.00 83.69 347 VAL A O 1
ATOM 2810 N N . GLU A 1 348 ? 2.889 -5.865 13.163 1.00 84.62 348 GLU A N 1
ATOM 2811 C CA . GLU A 1 348 ? 2.538 -6.185 14.552 1.00 84.62 348 GLU A CA 1
ATOM 2812 C C . GLU A 1 348 ? 1.098 -5.788 14.892 1.00 84.62 348 GLU A C 1
ATOM 2814 O O . GLU A 1 348 ? 0.388 -6.543 15.558 1.00 84.62 348 GLU A O 1
ATOM 2819 N N . HIS A 1 349 ? 0.638 -4.628 14.408 1.00 83.00 349 HIS A N 1
ATOM 2820 C CA . HIS A 1 349 ? -0.726 -4.157 14.653 1.00 83.00 349 HIS A CA 1
ATOM 2821 C C . HIS A 1 349 ? -1.789 -5.123 14.111 1.00 83.00 349 HIS A C 1
ATOM 2823 O O . HIS A 1 349 ? -2.815 -5.343 14.756 1.00 83.00 349 HIS A O 1
ATOM 2829 N N . TYR A 1 350 ? -1.543 -5.704 12.933 1.00 80.06 350 TYR A N 1
ATOM 2830 C CA . TYR A 1 350 ? -2.503 -6.560 12.236 1.00 80.06 350 TYR A CA 1
ATOM 2831 C C . TYR A 1 350 ? -2.233 -8.063 12.365 1.00 80.06 350 TYR A C 1
ATOM 2833 O O . TYR A 1 350 ? -3.171 -8.847 12.237 1.00 80.06 350 TYR A O 1
ATOM 2841 N N . GLY A 1 351 ? -0.991 -8.465 12.633 1.00 66.31 351 GLY A N 1
ATOM 2842 C CA . GLY A 1 351 ? -0.521 -9.856 12.646 1.00 66.31 351 GLY A CA 1
ATOM 2843 C C . GLY A 1 351 ? -0.825 -10.639 13.914 1.00 66.31 351 GLY A C 1
ATOM 2844 O O . GLY A 1 351 ? -0.322 -11.745 14.052 1.00 66.31 351 GLY A O 1
ATOM 2845 N N . GLY A 1 352 ? -1.624 -10.075 14.828 1.00 53.12 352 GLY A N 1
ATOM 2846 C CA . GLY A 1 352 ? -2.190 -10.771 15.982 1.00 53.12 352 GLY A CA 1
ATOM 2847 C C . GLY A 1 352 ? -1.172 -11.563 16.808 1.00 53.12 352 GLY A C 1
ATOM 2848 O O . GLY A 1 352 ? -0.954 -12.749 16.568 1.00 53.12 352 GLY A O 1
ATOM 2849 N N . HIS A 1 353 ? -0.614 -10.934 17.842 1.00 44.47 353 HIS A N 1
ATOM 2850 C CA . HIS A 1 353 ? -0.101 -11.689 18.987 1.00 44.47 353 HIS A CA 1
ATOM 2851 C C . HIS A 1 353 ? -1.232 -12.145 19.907 1.00 44.47 353 HIS A C 1
ATOM 2853 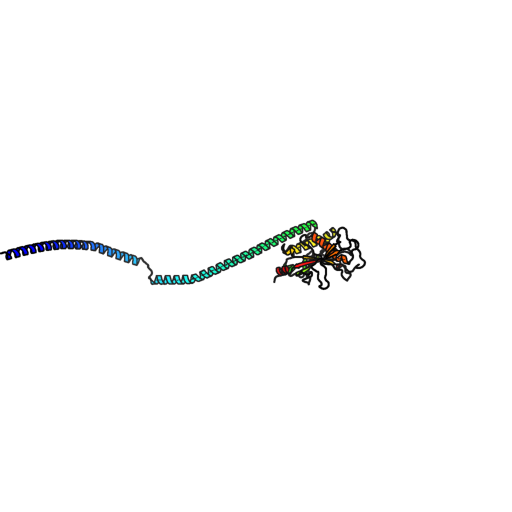O O . HIS A 1 353 ? -2.114 -11.310 20.216 1.00 44.47 353 HIS A O 1
#

Sequence (353 aa):
MDQARGRLDEQVEKLSDWKSTLAALVTEKTGLKDQLARAIRELPTLETQVKDFVNRYLEFDRQSDCPTDNSLSNLIEGLKNDLENLLPEAEDFENEAAKAEQDVQELEGSTREVAQKIEDDLRVEEEVAQEEQTIQQEFGREVDLEPVKPQEWADGFEVKRPYWDAVFHPDDEVVEGYRGRYFQIRLKDADKTVKLLFGPGEYFMSKADFRDRYGSVIGAFVTEALAALKADERQALKLFLKGSADISGQNTFRGRLDKHFLYSEITVLPYEEETDSYRAEPQTRTIDPQGFTNADLPNLRGQFLKEMVSVYSRNLKPILLEGSVTKVQNTEDRNAVIFLFIPEELVEHYGGH

pLDDT: mean 81.31, std 12.21, range [44.47, 98.25]

Secondary structure (DSSP, 8-state):
-HHHHHHHHHHHHHHHHHHHHHHHHHHHHHHHHHHHHHHHHHHHHHHHHHHHHHHHHHHHHHH-----HHHHHHHHHHHHHHHHHHHHHHHHHHHHHHHHHHHHHHHHHHHHHHHHHHHHHHHHHHHHHHHHHHHHHHH-------PPPHHHHHH-SEEE-SSEEEEEES-S-SBTTB-EEEEEEEEB-TTS-B--B--TT-----HHHHIIIIIHHHHHHHHHHHHTS-TTHHHH-EEEEEEEE-STTTTT--B---TTS--SEEEEBPEETTTTEE-SS-EEEE--TTTB-TTTHHHHHHHHHHHHHHHH-SS--PEEBPPEE-SS--GGGSBEEEEEEEEHHHHHHHS--

Radius of gyration: 59.62 Å; chains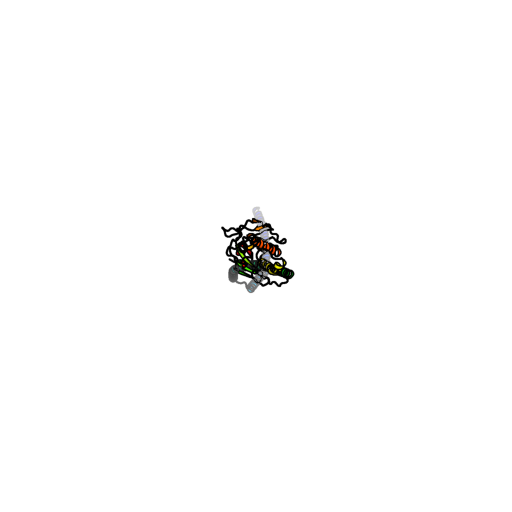: 1; bounding box: 106×64×179 Å

Foldseek 3Di:
DVVVVVVVVVVVVVVVVVVVVVVVVVVVVVVVVVVVVVVVVCVVVVVVVVVVVVVVVVVCVVPDPDDPPVVVVVVVVVVVVVVVVVVVVVVVVVVVVVVVVVVVVVVVVVVVVVVVVVVLVVVLVVVLVVLQVVLCVVAVDRDDADADALQCVLPPCKDDDQFKIWHWDPDQAQEPPFGFTKTWIFGAWPVSHTAAFDDDVDQADDPVVCCNTGVSSLSRCVSRHQSNDDPVQSLVKAKEKWAFAECPQQPNDWDAADPVQQCQKFWAQEADPVVRHTYPDIDIDGADRGGGGRLCRGRSNRVNVQVSSCVSDVSHRYHYHRYYYDHHDDRRRRHMIMMMGRGHVSSVVNNDD